Protein AF-M4BHA3-F1 (afdb_monomer)

Solvent-accessible surface area (backbone atoms only — not comparable to full-atom values): 20820 Å² total; per-residue (Å²): 130,83,88,73,62,71,66,58,58,51,55,54,35,42,75,73,70,46,84,84,75,56,71,66,59,51,63,61,49,51,62,54,55,52,50,53,54,50,52,44,52,53,44,14,50,50,46,22,58,75,68,72,47,94,64,89,51,70,69,28,44,53,52,26,42,68,74,50,74,67,78,88,67,92,68,88,72,78,72,88,70,76,89,74,58,69,69,56,66,73,67,50,79,82,77,88,78,79,79,81,92,77,91,84,88,79,75,70,57,58,98,88,41,66,54,99,44,95,90,46,85,61,86,78,69,51,78,82,56,93,66,98,74,88,77,93,81,76,84,88,69,88,69,84,63,67,94,58,72,82,80,69,48,72,67,57,49,53,49,52,51,52,40,55,50,29,65,71,43,92,48,65,68,51,29,52,51,42,54,53,46,69,74,68,53,84,80,49,70,86,47,45,70,56,54,54,50,51,54,61,65,66,75,67,81,66,96,82,59,82,57,66,64,53,36,54,50,51,22,50,51,53,31,51,49,38,63,75,40,32,87,86,35,73,60,53,51,61,51,52,51,51,52,27,50,53,44,57,69,42,85,84,53,55,67,70,55,29,51,32,28,52,52,24,50,52,51,40,44,72,71,63,73,59,65,76,59,54,60,60,51,52,52,56,45,53,62,68,47,49,68,61,44,66,78,77,44,70,65,65,58,52,49,52,54,52,56,51,61,71,71,55,75,58,79,80,70,58,74,76,52,57,76,54,55,63,56,55,69,74,74,113

InterPro domains:
  IPR004823 TATA box binding protein associated factor (TAF), histone-like fold domain [PF02969] (4-65)
  IPR004823 TATA box binding protein associated factor (TAF), histone-like fold domain [SM00803] (3-66)
  IPR009072 Histone-fold [G3DSA:1.10.20.10] (1-66)
  IPR009072 Histone-fold [SSF47113] (2-65)
  IPR011442 TAF6, C-terminal HEAT repeat domain [PF07571] (202-268)
  IPR011442 TAF6, C-terminal HEAT repeat domain [cd08050] (149-268)
  IPR016024 Armadillo-type fold [SSF48371] (165-275)
  IPR037796 Transcription initiation factor TFIID subunit 6 [PTHR10221] (6-206)
  IPR046344 TAF6, C-terminal HEAT repeat domain superfamily [G3DSA:1.25.40.770] (148-211)

Organism: Hyaloperonospora arabidopsidis (strain Emoy2) (NCBI:txid559515)

Structure (mmCIF, N/CA/C/O backbone):
data_AF-M4BHA3-F1
#
_entry.id   AF-M4BHA3-F1
#
loop_
_atom_site.group_PDB
_atom_site.id
_atom_site.type_symbol
_atom_site.label_atom_id
_atom_site.label_alt_id
_atom_site.label_comp_id
_atom_site.label_asym_id
_atom_site.label_entity_id
_atom_site.label_seq_id
_atom_site.pdbx_PDB_ins_code
_atom_site.Cartn_x
_atom_site.Cartn_y
_atom_site.Cartn_z
_atom_site.occupancy
_atom_site.B_iso_or_equiv
_atom_site.auth_seq_id
_atom_site.auth_comp_id
_atom_site.auth_asym_id
_atom_site.auth_atom_id
_atom_site.pdbx_PDB_model_num
ATOM 1 N N . MET A 1 1 ? -26.456 23.729 34.320 1.00 57.25 1 MET A N 1
ATOM 2 C CA . MET A 1 1 ? -27.782 23.256 34.762 1.00 57.25 1 MET A CA 1
ATOM 3 C C . MET A 1 1 ? -27.605 21.801 35.110 1.00 57.25 1 MET A C 1
ATOM 5 O O . MET A 1 1 ? -27.112 21.075 34.250 1.00 57.25 1 MET A O 1
ATOM 9 N N . SER A 1 2 ? -27.873 21.426 36.357 1.00 68.19 2 SER A N 1
ATOM 10 C CA . SER A 1 2 ? -27.782 20.031 36.761 1.00 68.19 2 SER A CA 1
ATOM 11 C C . SER A 1 2 ? -28.826 19.215 36.008 1.00 68.19 2 SER A C 1
ATOM 13 O O . SER A 1 2 ? -29.963 19.656 35.839 1.00 68.19 2 SER A O 1
ATOM 15 N N . LEU A 1 3 ? -28.421 18.066 35.473 1.00 75.94 3 LEU A N 1
ATOM 16 C CA . LEU A 1 3 ? -29.322 17.199 34.702 1.00 75.94 3 LEU A CA 1
ATOM 17 C C . LEU A 1 3 ? -30.125 16.256 35.608 1.00 75.94 3 LEU A C 1
ATOM 19 O O . LEU A 1 3 ? -31.175 15.755 35.207 1.00 75.94 3 LEU A O 1
ATOM 23 N N . LEU A 1 4 ? -29.635 16.013 36.824 1.00 81.69 4 LEU A N 1
ATOM 24 C CA . LEU A 1 4 ? -30.258 15.120 37.792 1.00 81.69 4 LEU A CA 1
ATOM 25 C C . LEU A 1 4 ? -31.305 15.882 38.621 1.00 81.69 4 LEU A C 1
ATOM 27 O O . LEU A 1 4 ? -31.024 16.947 39.172 1.00 81.69 4 LEU A O 1
ATOM 31 N N . ARG A 1 5 ? -32.517 15.322 38.721 1.00 85.25 5 ARG A N 1
ATOM 32 C CA . ARG A 1 5 ? -33.587 15.860 39.573 1.00 85.25 5 ARG A CA 1
ATOM 33 C C . ARG A 1 5 ? -33.287 15.585 41.054 1.00 85.25 5 ARG A C 1
ATOM 35 O O . ARG A 1 5 ? -32.967 14.441 41.377 1.00 85.25 5 ARG A O 1
ATOM 42 N N . PRO A 1 6 ? -33.442 16.572 41.957 1.00 81.81 6 PRO A N 1
ATOM 43 C CA . PRO A 1 6 ? -33.191 16.397 43.395 1.00 81.81 6 PRO A CA 1
ATOM 44 C C . PRO A 1 6 ? -34.108 15.344 44.039 1.00 81.81 6 PRO A C 1
ATOM 46 O O . PRO A 1 6 ? -33.715 14.674 44.988 1.00 81.81 6 PRO A O 1
ATOM 49 N N . GLU A 1 7 ? -35.295 15.137 43.463 1.00 83.62 7 GLU A N 1
ATOM 50 C CA . GLU A 1 7 ? -36.254 14.087 43.832 1.00 83.62 7 GLU A CA 1
ATOM 51 C C . GLU A 1 7 ? -35.631 12.681 43.797 1.00 83.62 7 GLU A C 1
ATOM 53 O O . GLU A 1 7 ? -35.979 11.833 44.610 1.00 83.62 7 GLU A O 1
ATOM 58 N N . MET A 1 8 ? -34.677 12.421 42.891 1.00 83.06 8 MET A N 1
ATOM 59 C CA . MET A 1 8 ? -34.055 11.095 42.776 1.00 83.06 8 MET A CA 1
ATOM 60 C C . MET A 1 8 ? -33.240 10.743 44.019 1.00 83.06 8 MET A C 1
ATOM 62 O O . MET A 1 8 ? -33.283 9.605 44.473 1.00 83.06 8 MET A O 1
ATOM 66 N N . LEU A 1 9 ? -32.540 11.722 44.599 1.00 84.88 9 LEU A N 1
ATOM 67 C CA . LEU A 1 9 ? -31.786 11.511 45.830 1.00 84.88 9 LEU A CA 1
ATOM 68 C C . LEU A 1 9 ? -32.722 11.286 47.024 1.00 84.88 9 LEU A C 1
ATOM 70 O O . LEU A 1 9 ? -32.427 10.447 47.867 1.00 84.88 9 LEU A O 1
ATOM 74 N N . GLN A 1 10 ? -33.864 11.980 47.069 1.00 84.00 10 GLN A N 1
ATOM 75 C CA . GLN A 1 10 ? -34.878 11.781 48.112 1.00 84.00 10 GLN A CA 1
ATOM 76 C C . GLN A 1 10 ? -35.491 10.376 48.052 1.00 84.00 10 GLN A C 1
ATOM 78 O O . GLN A 1 10 ? -35.633 9.732 49.085 1.00 84.00 10 GLN A O 1
ATOM 83 N N . VAL A 1 11 ? -35.785 9.864 46.852 1.00 84.19 11 VAL A N 1
ATOM 84 C CA . VAL A 1 11 ? -36.293 8.493 46.669 1.00 84.19 11 VAL A CA 1
ATOM 85 C C . VAL A 1 11 ? -35.256 7.453 47.103 1.00 84.19 11 VAL A C 1
ATOM 87 O O . VAL A 1 11 ? -35.598 6.491 47.791 1.00 84.19 11 VAL A O 1
ATOM 90 N N . VAL A 1 12 ? -33.979 7.651 46.755 1.00 84.50 12 VAL A N 1
ATOM 91 C CA . VAL A 1 12 ? -32.895 6.758 47.199 1.00 84.50 12 VAL A CA 1
ATOM 92 C C . VAL A 1 12 ? -32.725 6.821 48.721 1.00 84.50 12 VAL A C 1
ATOM 94 O O . VAL A 1 12 ? -32.599 5.786 49.366 1.00 84.50 12 VAL A O 1
ATOM 97 N N . ALA A 1 13 ? -32.793 8.005 49.322 1.00 86.19 13 ALA A N 1
ATOM 98 C CA . ALA A 1 13 ? -32.722 8.173 50.769 1.00 86.19 13 ALA A CA 1
ATOM 99 C C . ALA A 1 13 ? -33.865 7.472 51.518 1.00 86.19 13 ALA A C 1
ATOM 101 O O . ALA A 1 13 ? -33.613 6.736 52.471 1.00 86.19 13 ALA A O 1
ATOM 102 N N . GLN A 1 14 ? -35.101 7.623 51.039 1.00 85.81 14 GLN A N 1
ATOM 103 C CA . GLN A 1 14 ? -36.269 6.924 51.581 1.00 85.81 14 GLN A CA 1
ATOM 104 C C . GLN A 1 14 ? -36.124 5.402 51.462 1.00 85.81 14 GLN A C 1
ATOM 106 O O . GLN A 1 14 ? -36.480 4.677 52.387 1.00 85.81 14 GLN A O 1
ATOM 111 N N . SER A 1 15 ? -35.527 4.900 50.372 1.00 83.31 15 SER A N 1
ATOM 112 C CA . SER A 1 15 ? -35.246 3.462 50.219 1.00 83.31 15 SER A CA 1
ATOM 113 C C . SER A 1 15 ? -34.259 2.916 51.262 1.00 83.31 15 SER A C 1
ATOM 115 O O . SER A 1 15 ? -34.310 1.736 51.599 1.00 83.31 15 SER A O 1
ATOM 117 N N . LEU A 1 16 ? -33.407 3.783 51.821 1.00 84.62 16 LEU A N 1
ATOM 118 C CA . LEU A 1 16 ? -32.474 3.468 52.906 1.00 84.62 16 LEU A CA 1
ATOM 119 C C . LEU A 1 16 ? -33.078 3.709 54.305 1.00 84.62 16 LEU A C 1
ATOM 121 O O . LEU A 1 16 ? -32.390 3.508 55.304 1.00 84.62 16 LEU A O 1
ATOM 125 N N . GLY A 1 17 ? -34.344 4.137 54.391 1.00 86.19 17 GLY A N 1
ATOM 126 C CA . GLY A 1 17 ? -35.033 4.460 55.646 1.00 86.19 17 GLY A CA 1
ATOM 127 C C . GLY A 1 17 ? -34.725 5.854 56.204 1.00 86.19 17 GLY A C 1
ATOM 128 O O . GLY A 1 17 ? -34.909 6.089 57.398 1.00 86.19 17 GLY A O 1
ATOM 129 N N . LEU A 1 18 ? -34.220 6.774 55.373 1.00 86.00 18 LEU A N 1
ATOM 130 C CA . LEU A 1 18 ? -33.995 8.176 55.732 1.00 86.00 18 LEU A CA 1
ATOM 131 C C . LEU A 1 18 ? -35.165 9.030 55.226 1.00 86.00 18 LEU A C 1
ATOM 133 O O . LEU A 1 18 ? -35.143 9.518 54.095 1.00 86.00 18 LEU A O 1
ATOM 137 N N . ASP A 1 19 ? -36.182 9.202 56.070 1.00 80.69 19 ASP A N 1
ATOM 138 C CA . ASP A 1 19 ? -37.441 9.851 55.678 1.00 80.69 19 ASP A CA 1
ATOM 139 C C . ASP A 1 19 ? -37.340 11.388 55.572 1.00 80.69 19 ASP A C 1
ATOM 141 O O . ASP A 1 19 ? -37.981 11.979 54.704 1.00 80.69 19 ASP A O 1
ATOM 145 N N . ASP A 1 20 ? -36.479 12.029 56.378 1.00 80.69 20 ASP A N 1
ATOM 146 C CA . ASP A 1 20 ? -36.346 13.494 56.466 1.00 80.69 20 ASP A CA 1
ATOM 147 C C . ASP A 1 20 ? -34.910 13.980 56.164 1.00 80.69 20 ASP A C 1
ATOM 149 O O . ASP A 1 20 ? -34.141 14.330 57.064 1.00 80.69 20 ASP A O 1
ATOM 153 N N . ILE A 1 21 ? -34.529 14.038 54.880 1.00 84.56 21 ILE A N 1
ATOM 154 C CA . ILE A 1 21 ? -33.297 14.728 54.448 1.00 84.56 21 ILE A CA 1
ATOM 155 C C . ILE A 1 21 ? -33.576 16.220 54.223 1.00 84.56 21 ILE A C 1
ATOM 157 O O . ILE A 1 21 ? -34.514 16.594 53.519 1.00 84.56 21 ILE A O 1
ATOM 161 N N . SER A 1 22 ? -32.719 17.087 54.774 1.00 87.81 22 SER A N 1
ATOM 162 C CA . SER A 1 22 ? -32.810 18.534 54.562 1.00 87.81 22 SER A CA 1
ATOM 163 C C . SER A 1 22 ? -32.587 18.910 53.089 1.00 87.81 22 SER A C 1
ATOM 165 O O . SER A 1 22 ? -31.733 18.354 52.392 1.00 87.81 22 SER A O 1
ATOM 167 N N . SER A 1 23 ? -33.333 19.906 52.603 1.00 83.75 23 SER A N 1
ATOM 168 C CA . SER A 1 23 ? -33.192 20.417 51.231 1.00 83.75 23 SER A CA 1
ATOM 169 C C . SER A 1 23 ? -31.787 20.941 50.930 1.00 83.75 23 SER A C 1
ATOM 171 O O . SER A 1 23 ? -31.335 20.865 49.789 1.00 83.75 23 SER A O 1
ATOM 173 N N . ASP A 1 24 ? -31.092 21.434 51.953 1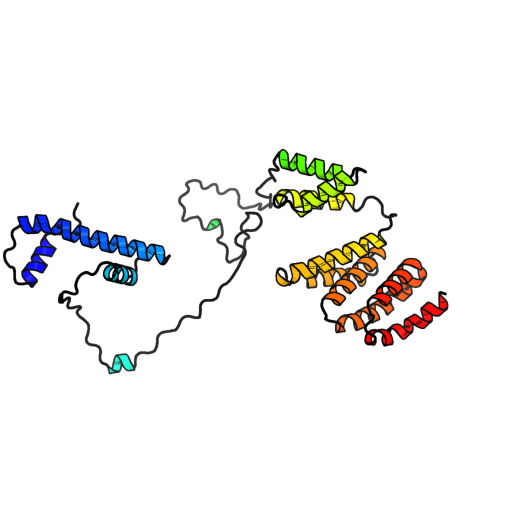.00 85.62 24 ASP A N 1
ATOM 174 C CA . ASP A 1 24 ? -29.752 22.002 51.832 1.00 85.62 24 ASP A CA 1
ATOM 175 C C . ASP A 1 24 ? -28.710 20.899 51.589 1.00 85.62 24 ASP A C 1
ATOM 177 O O . ASP A 1 24 ? -27.878 21.032 50.693 1.00 85.62 24 ASP A O 1
ATOM 181 N N . CYS A 1 25 ? -28.825 19.753 52.274 1.00 84.56 25 CYS A N 1
ATOM 182 C CA . CYS A 1 25 ? -27.968 18.590 52.020 1.00 84.56 25 CYS A CA 1
ATOM 183 C C . CYS A 1 25 ? -28.179 18.015 50.611 1.00 84.56 25 CYS A C 1
ATOM 185 O O . CYS A 1 25 ? -27.215 17.631 49.949 1.00 84.56 25 CYS A O 1
ATOM 187 N N . VAL A 1 26 ? -29.423 17.992 50.117 1.00 85.88 26 VAL A N 1
ATOM 188 C CA . VAL A 1 26 ? -29.713 17.609 48.722 1.00 85.88 26 VAL A CA 1
ATOM 189 C C . VAL A 1 26 ? -29.074 18.602 47.748 1.00 85.88 26 VAL A C 1
ATOM 191 O O . VAL A 1 26 ? -28.501 18.192 46.740 1.00 85.88 26 VAL A O 1
ATOM 194 N N . GLY A 1 27 ? -29.131 19.900 48.055 1.00 84.81 27 GLY A N 1
ATOM 195 C CA . GLY A 1 27 ? -28.510 20.952 47.252 1.00 84.81 27 GLY A CA 1
ATOM 196 C C . GLY A 1 27 ? -26.990 20.815 47.127 1.00 84.81 27 GLY A C 1
ATOM 197 O O . GLY A 1 27 ? -26.453 21.061 46.046 1.00 84.81 27 GLY A O 1
ATOM 198 N N . GLU A 1 28 ? -26.308 20.384 48.189 1.00 86.69 28 GLU A N 1
ATOM 199 C CA . GLU A 1 28 ? -24.851 20.190 48.197 1.00 86.69 28 GLU A CA 1
ATOM 200 C C . GLU A 1 28 ? -24.409 18.861 47.568 1.00 86.69 28 GLU A C 1
ATOM 202 O O . GLU A 1 28 ? -23.425 18.833 46.828 1.00 86.69 28 GLU A O 1
ATOM 207 N N . LEU A 1 29 ? -25.143 17.767 47.801 1.00 86.81 29 LEU A N 1
ATOM 208 C CA . LEU A 1 29 ? -24.744 16.433 47.337 1.00 86.81 29 LEU A CA 1
ATOM 209 C C . LEU A 1 29 ? -25.020 16.207 45.840 1.00 86.81 29 LEU A C 1
ATOM 211 O O . LEU A 1 29 ? -24.279 15.501 45.154 1.00 86.81 29 LEU A O 1
ATOM 215 N N . MET A 1 30 ? -26.077 16.819 45.302 1.00 88.12 30 MET A N 1
ATOM 216 C CA . MET A 1 30 ? -26.485 16.627 43.905 1.00 88.12 30 MET A CA 1
ATOM 217 C C . MET A 1 30 ? -25.404 17.021 42.875 1.00 88.12 30 MET A C 1
ATOM 219 O O . MET A 1 30 ? -25.142 16.225 41.966 1.00 88.12 30 MET A O 1
ATOM 223 N N . PRO A 1 31 ? -24.737 18.190 42.986 1.00 88.69 31 PRO A N 1
ATOM 224 C CA . PRO A 1 31 ? -23.615 18.544 42.116 1.00 88.69 31 PRO A CA 1
ATOM 225 C C . PRO A 1 31 ? -22.447 17.553 42.179 1.00 88.69 31 PRO A C 1
ATOM 227 O O . PRO A 1 31 ? -21.806 17.307 41.155 1.00 88.69 31 PRO A O 1
ATOM 230 N N . GLU A 1 32 ? -22.169 16.972 43.350 1.00 87.88 32 GLU A N 1
ATOM 231 C CA . GLU A 1 32 ? -21.080 16.007 43.522 1.00 87.88 32 GLU A CA 1
ATOM 232 C C . GLU A 1 32 ? -21.387 14.673 42.828 1.00 87.88 32 GLU A C 1
ATOM 234 O O . GLU A 1 32 ? -20.547 14.156 42.087 1.00 87.88 32 GLU A O 1
ATOM 239 N N . ILE A 1 33 ? -22.614 14.158 42.970 1.00 87.06 33 ILE A N 1
ATOM 240 C CA . ILE A 1 33 ? -23.070 12.950 42.260 1.00 87.06 33 ILE A CA 1
ATOM 241 C C . ILE A 1 33 ? -22.985 13.160 40.745 1.00 87.06 33 ILE A C 1
ATOM 243 O O . ILE A 1 33 ? -22.459 12.315 40.017 1.00 87.06 33 ILE A O 1
ATOM 247 N N . GLU A 1 34 ? -23.460 14.306 40.252 1.00 89.06 34 GLU A N 1
ATOM 248 C CA . GLU A 1 34 ? -23.403 14.616 38.826 1.00 89.06 34 GLU A CA 1
ATOM 249 C C . GLU A 1 34 ? -21.960 14.706 38.313 1.00 89.06 34 GLU A C 1
ATOM 251 O O . GLU A 1 34 ? -21.663 14.216 37.219 1.00 89.06 34 GLU A O 1
ATOM 256 N N . LEU A 1 35 ? -21.052 15.295 39.098 1.00 89.19 35 LEU A N 1
ATOM 257 C CA . LEU A 1 35 ? -19.630 15.329 38.771 1.00 89.19 35 LEU A CA 1
ATOM 258 C C . LEU A 1 35 ? -19.069 13.908 38.644 1.00 89.19 35 LEU A C 1
ATOM 260 O O . LEU A 1 35 ? -18.407 13.615 37.647 1.00 89.19 35 LEU A O 1
ATOM 264 N N . ARG A 1 36 ? -19.380 13.006 39.586 1.00 87.19 36 ARG A N 1
ATOM 265 C CA . ARG A 1 36 ? -18.886 11.620 39.541 1.00 87.19 36 ARG A CA 1
ATOM 266 C C . ARG A 1 36 ? -19.405 10.845 38.340 1.00 87.19 36 ARG A C 1
ATOM 268 O O . ARG A 1 36 ? -18.610 10.190 37.667 1.00 87.19 36 ARG A O 1
ATOM 275 N N . VAL A 1 37 ? -20.687 10.983 38.003 1.00 88.06 37 VAL A N 1
ATOM 276 C CA . VAL A 1 37 ? -21.257 10.375 36.788 1.00 88.06 37 VAL A CA 1
ATOM 277 C C . VAL A 1 37 ? -20.563 10.914 35.535 1.00 88.06 37 VAL A C 1
ATOM 279 O O . VAL A 1 37 ? -20.170 10.142 34.660 1.00 88.06 37 VAL A O 1
ATOM 282 N N . ARG A 1 38 ? -20.357 12.235 35.444 1.00 90.75 38 ARG A N 1
ATOM 283 C CA . ARG A 1 38 ? -19.678 12.854 34.295 1.00 90.75 38 ARG A CA 1
ATOM 284 C C . ARG A 1 38 ? -18.245 12.361 34.141 1.00 90.75 38 ARG A C 1
ATOM 286 O O . ARG A 1 38 ? -17.829 12.109 33.015 1.00 90.75 38 ARG A O 1
ATOM 293 N N . GLU A 1 39 ? -17.502 12.211 35.230 1.00 91.19 39 GLU A N 1
ATOM 294 C CA . GLU A 1 39 ? -16.132 11.699 35.182 1.00 91.19 39 GLU A CA 1
ATOM 295 C C . GLU A 1 39 ? -16.079 10.238 34.704 1.00 91.19 39 GLU A C 1
ATOM 297 O O . GLU A 1 39 ? -15.286 9.927 33.818 1.00 91.19 39 GLU A O 1
ATOM 302 N N . VAL A 1 40 ? -16.972 9.363 35.193 1.00 90.44 40 VAL A N 1
ATOM 303 C CA . VAL A 1 40 ? -17.059 7.964 34.722 1.00 90.44 40 VAL A CA 1
ATOM 304 C C . VAL A 1 40 ? -17.400 7.906 33.233 1.00 90.44 40 VAL A C 1
ATOM 306 O O . VAL A 1 40 ? -16.765 7.172 32.478 1.00 90.44 40 VAL A O 1
ATOM 309 N N . VAL A 1 41 ? -18.358 8.717 32.776 1.00 92.00 41 VAL A N 1
ATOM 310 C CA . VAL A 1 41 ? -18.724 8.787 31.353 1.00 92.00 41 VAL A CA 1
ATOM 311 C C . VAL A 1 41 ? -17.566 9.327 30.511 1.00 92.00 41 VAL A C 1
ATOM 313 O O . VAL A 1 41 ? -17.306 8.812 29.425 1.00 92.00 41 VAL A O 1
ATOM 316 N N . GLN A 1 42 ? -16.834 10.333 30.993 1.00 93.62 42 GLN A N 1
ATOM 317 C CA . GLN A 1 42 ? -15.652 10.854 30.301 1.00 93.62 42 GLN A CA 1
ATOM 318 C C . GLN A 1 42 ? -14.559 9.794 30.162 1.00 93.62 42 GLN A C 1
ATOM 320 O O . GLN A 1 42 ? -13.947 9.696 29.097 1.00 93.62 42 GLN A O 1
ATOM 325 N N . ASP A 1 43 ? -14.326 8.990 31.196 1.00 92.69 43 ASP A N 1
ATOM 326 C CA . ASP A 1 43 ? -13.364 7.892 31.143 1.00 92.69 43 ASP A CA 1
ATOM 327 C C . ASP A 1 43 ? -13.842 6.769 30.213 1.00 92.69 43 ASP A C 1
ATOM 329 O O . ASP A 1 43 ? -13.079 6.311 29.360 1.00 92.69 43 ASP A O 1
ATOM 333 N N . ALA A 1 44 ? -15.126 6.409 30.254 1.00 93.94 44 ALA A N 1
ATOM 334 C CA . ALA A 1 44 ? -15.720 5.444 29.329 1.00 93.94 44 ALA A CA 1
ATOM 335 C C . ALA A 1 44 ? -15.612 5.904 27.860 1.00 93.94 44 ALA A C 1
ATOM 337 O O . ALA A 1 44 ? -15.295 5.106 26.976 1.00 93.94 44 ALA A O 1
ATOM 338 N N . LEU A 1 45 ? -15.774 7.204 27.586 1.00 95.38 45 LEU A N 1
ATOM 339 C CA . LEU A 1 45 ? -15.554 7.779 26.253 1.00 95.38 45 LEU A CA 1
ATOM 340 C C . LEU A 1 45 ? -14.086 7.694 25.808 1.00 95.38 45 LEU A C 1
ATOM 342 O O . LEU A 1 45 ? -13.816 7.543 24.614 1.00 95.38 45 LEU A O 1
ATOM 346 N N . LYS A 1 46 ? -13.116 7.754 26.732 1.00 94.56 46 LYS A N 1
ATOM 347 C CA . LYS A 1 46 ? -11.705 7.493 26.395 1.00 94.56 46 LYS A CA 1
ATOM 348 C C . LYS A 1 46 ? -11.534 6.039 25.958 1.00 94.56 46 LYS A C 1
ATOM 350 O O . LYS A 1 46 ? -10.957 5.805 24.897 1.00 94.56 46 LYS A O 1
ATOM 355 N N . PHE A 1 47 ? -12.091 5.078 26.699 1.00 94.00 47 PHE A N 1
ATOM 356 C CA . PHE A 1 47 ? -12.057 3.659 26.317 1.00 94.00 47 PHE A CA 1
ATOM 357 C C . PHE A 1 47 ? -12.737 3.399 24.965 1.00 94.00 47 PHE A C 1
ATOM 359 O O . PHE A 1 47 ? -12.176 2.690 24.133 1.00 94.00 47 PHE A O 1
ATOM 366 N N . GLN A 1 48 ? -13.876 4.041 24.693 1.00 95.75 48 GLN A N 1
ATOM 367 C CA . GLN A 1 48 ? -14.578 3.965 23.407 1.00 95.75 48 GLN A CA 1
ATOM 368 C C . GLN A 1 48 ? -13.740 4.512 22.237 1.00 95.75 48 GLN A C 1
ATOM 370 O O . GLN A 1 48 ? -13.660 3.898 21.172 1.00 95.75 48 GLN A O 1
ATOM 375 N N . ARG A 1 49 ? -13.043 5.637 22.427 1.00 94.88 49 ARG A N 1
ATOM 376 C CA . ARG A 1 49 ? -12.118 6.163 21.408 1.00 94.88 49 ARG A CA 1
ATOM 377 C C . ARG A 1 49 ? -10.936 5.226 21.176 1.00 94.88 49 ARG A C 1
ATOM 379 O O . ARG A 1 49 ? -10.545 5.008 20.030 1.00 94.88 49 ARG A O 1
ATOM 386 N N . HIS A 1 50 ? -10.385 4.647 22.242 1.00 94.50 50 HIS A N 1
ATOM 387 C CA . HIS A 1 50 ? -9.286 3.687 22.143 1.00 94.50 50 HIS A CA 1
ATOM 388 C C . HIS A 1 50 ? -9.710 2.358 21.503 1.00 94.50 50 HIS A C 1
ATOM 390 O O . HIS A 1 50 ? -8.897 1.743 20.812 1.00 94.50 50 HIS A O 1
ATOM 396 N N . SER A 1 51 ? -10.975 1.951 21.642 1.00 93.38 51 SER A N 1
ATOM 397 C CA . SER A 1 51 ? -11.530 0.762 20.982 1.00 93.38 51 SER A CA 1
ATOM 398 C C . SER A 1 51 ? -11.882 0.984 19.504 1.00 93.38 51 SER A C 1
ATOM 400 O O . SER A 1 51 ? -12.197 0.020 18.805 1.00 93.38 51 SER A O 1
ATOM 402 N N . ARG A 1 52 ? -11.787 2.230 19.004 1.00 92.38 52 ARG A N 1
ATOM 403 C CA . ARG A 1 52 ? -12.140 2.648 17.630 1.00 92.38 52 ARG A CA 1
ATOM 404 C C . ARG A 1 52 ? -13.593 2.344 17.244 1.00 92.38 52 ARG A C 1
ATOM 406 O O . ARG A 1 52 ? -13.904 2.229 16.060 1.00 92.38 52 ARG A O 1
ATOM 413 N N . ARG A 1 53 ? -14.487 2.220 18.225 1.00 91.50 53 ARG A N 1
ATOM 414 C CA . ARG A 1 53 ? -15.934 2.105 18.001 1.00 91.50 53 ARG A CA 1
ATOM 415 C C . ARG A 1 53 ? -16.557 3.491 18.032 1.00 91.50 53 ARG A C 1
ATOM 417 O O . ARG A 1 53 ? -16.054 4.366 18.724 1.00 91.50 53 ARG A O 1
ATOM 424 N N . SER A 1 54 ? -17.648 3.715 17.306 1.00 90.50 54 SER A N 1
ATOM 425 C CA . SER A 1 54 ? -18.379 4.992 17.334 1.00 90.50 54 SER A CA 1
ATOM 426 C C . SER A 1 54 ? -19.425 5.063 18.452 1.00 90.50 54 SER A C 1
ATOM 428 O O . SER A 1 54 ? -19.764 6.158 18.892 1.00 90.50 54 SER A O 1
ATOM 430 N N . GLN A 1 55 ? -19.911 3.911 18.924 1.00 93.31 55 GLN A N 1
ATOM 431 C CA . GLN A 1 55 ? -20.950 3.796 19.948 1.00 93.31 55 GLN A CA 1
ATOM 432 C C . GLN A 1 55 ? -20.368 3.421 21.318 1.00 93.31 55 GLN A C 1
ATOM 434 O O . GLN A 1 55 ? -19.357 2.720 21.417 1.00 93.31 55 GLN A O 1
ATOM 439 N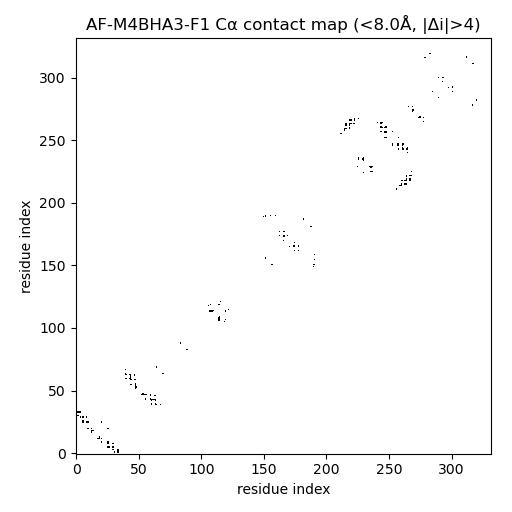 N . LEU A 1 56 ? -21.009 3.916 22.381 1.00 91.75 56 LEU A N 1
ATOM 440 C CA . LEU A 1 56 ? -20.624 3.651 23.765 1.00 91.75 56 LEU A CA 1
ATOM 441 C C . LEU A 1 56 ? -21.294 2.366 24.273 1.00 91.75 56 LEU A C 1
ATOM 443 O O . LEU A 1 56 ? -22.445 2.386 24.693 1.00 91.75 56 LEU A O 1
ATOM 447 N N . ASP A 1 57 ? -20.543 1.268 24.264 1.00 90.00 57 ASP A N 1
ATOM 448 C CA . ASP A 1 57 ? -20.976 -0.011 24.844 1.00 90.00 57 ASP A CA 1
ATOM 449 C C . ASP A 1 57 ? -20.822 -0.074 26.382 1.00 90.00 57 ASP A C 1
ATOM 451 O O . ASP A 1 57 ? -19.893 0.540 26.926 1.00 90.00 57 ASP A O 1
ATOM 455 N N . PRO A 1 58 ? -21.625 -0.905 27.086 1.00 89.44 58 PRO A N 1
ATOM 456 C CA . PRO A 1 58 ? -21.488 -1.151 28.529 1.00 89.44 58 PRO A CA 1
ATOM 457 C C . PRO A 1 58 ? -20.096 -1.642 28.945 1.00 89.44 58 PRO A C 1
ATOM 459 O O . PRO A 1 58 ? -19.625 -1.340 30.038 1.00 89.44 58 PRO A O 1
ATOM 462 N N . THR A 1 59 ? -19.380 -2.335 28.054 1.00 89.56 59 THR A N 1
ATOM 463 C CA . THR A 1 59 ? -18.002 -2.782 28.305 1.00 89.56 59 THR A CA 1
ATOM 464 C C . THR A 1 59 ? -17.047 -1.617 28.558 1.00 89.56 59 THR A C 1
ATOM 466 O O . THR A 1 59 ? -16.131 -1.752 29.364 1.00 89.56 59 THR A O 1
ATOM 469 N N . HIS A 1 60 ? -17.257 -0.467 27.906 1.00 91.31 60 HIS A N 1
ATOM 470 C CA . HIS A 1 60 ? -16.432 0.724 28.119 1.00 91.31 60 HIS A CA 1
ATOM 471 C C . HIS A 1 60 ? -16.699 1.359 29.491 1.00 91.31 60 HIS A C 1
ATOM 473 O O . HIS A 1 60 ? -15.775 1.868 30.120 1.00 91.31 60 HIS A O 1
ATOM 479 N N . ILE A 1 61 ? -17.949 1.306 29.965 1.00 89.56 61 ILE A N 1
ATOM 480 C CA . ILE A 1 61 ? -18.338 1.795 31.295 1.00 89.56 61 ILE A CA 1
ATOM 481 C C . ILE A 1 61 ? -17.758 0.877 32.374 1.00 89.56 61 ILE A C 1
ATOM 483 O O . ILE A 1 61 ? -17.129 1.367 33.306 1.00 89.56 61 ILE A O 1
ATOM 487 N N . ASN A 1 62 ? -17.860 -0.443 32.202 1.00 87.88 62 ASN A N 1
ATOM 488 C CA . ASN A 1 62 ? -17.272 -1.406 33.137 1.00 87.88 62 ASN A CA 1
ATOM 489 C C . ASN A 1 62 ? -15.747 -1.241 33.237 1.00 87.88 62 ASN A C 1
ATOM 491 O O . ASN A 1 62 ? -15.189 -1.270 34.328 1.00 87.88 62 ASN A O 1
ATOM 495 N N . GLN A 1 63 ? -15.060 -0.986 32.118 1.00 87.88 63 GLN A N 1
ATOM 496 C CA . GLN A 1 63 ? -13.625 -0.669 32.122 1.00 87.88 63 GLN A CA 1
ATOM 497 C C . GLN A 1 63 ? -13.309 0.639 32.864 1.00 87.88 63 GLN A C 1
ATOM 499 O O . GLN A 1 63 ? -12.319 0.702 33.592 1.00 87.88 63 GLN A O 1
ATOM 504 N N . ALA A 1 64 ? -14.153 1.666 32.721 1.00 88.81 64 ALA A N 1
ATOM 505 C CA . ALA A 1 64 ? -14.011 2.920 33.459 1.00 88.81 64 ALA A CA 1
ATOM 506 C C . ALA A 1 64 ? -14.216 2.738 34.970 1.00 88.81 64 ALA A C 1
ATOM 508 O O . ALA A 1 64 ? -13.449 3.289 35.758 1.00 88.81 64 ALA A O 1
ATOM 509 N N . LEU A 1 65 ? -15.185 1.915 35.372 1.00 83.62 65 LEU A N 1
ATOM 510 C CA . LEU A 1 65 ? -15.436 1.573 36.774 1.00 83.62 65 LEU A CA 1
ATOM 511 C C . LEU A 1 65 ? -14.315 0.713 37.378 1.00 83.62 65 LEU A C 1
ATOM 513 O O . LEU A 1 65 ? -13.938 0.918 38.524 1.00 83.62 65 LEU A O 1
ATOM 517 N N . HIS A 1 66 ? -13.700 -0.189 36.607 1.00 82.00 66 HIS A N 1
ATOM 518 C CA . HIS A 1 66 ? -12.501 -0.901 37.068 1.00 82.00 66 HIS A CA 1
ATOM 519 C C . HIS A 1 66 ? -11.299 0.031 37.273 1.00 82.00 66 HIS A C 1
ATOM 521 O O . HIS A 1 66 ? -10.468 -0.215 38.144 1.00 82.00 66 HIS A O 1
ATOM 527 N N . TYR A 1 67 ? -11.180 1.087 36.463 1.00 79.81 67 TYR A N 1
ATOM 528 C CA . TYR A 1 67 ? -10.092 2.060 36.574 1.00 79.81 67 TYR A CA 1
ATOM 529 C C . TYR A 1 67 ? -10.286 3.033 37.744 1.00 79.81 67 TYR A C 1
ATOM 531 O O . TYR A 1 67 ? -9.317 3.431 38.391 1.00 79.81 67 TYR A O 1
ATOM 539 N N . ARG A 1 68 ? -11.537 3.399 38.034 1.00 74.44 68 ARG A N 1
ATOM 540 C CA . ARG A 1 68 ? -11.914 4.200 39.194 1.00 74.44 68 ARG A CA 1
ATOM 541 C C . ARG A 1 68 ? -12.799 3.345 40.103 1.00 74.44 68 ARG A C 1
ATOM 543 O O . ARG A 1 68 ? -14.013 3.377 39.906 1.00 74.44 68 ARG A O 1
ATOM 550 N N . PRO A 1 69 ? -12.221 2.614 41.074 1.00 63.44 69 PRO A N 1
ATOM 551 C CA . PRO A 1 69 ? -12.999 1.743 41.940 1.00 63.44 69 PRO A CA 1
ATOM 552 C C . PRO A 1 69 ? -14.035 2.585 42.685 1.00 63.44 69 PRO A C 1
ATOM 554 O O . PRO A 1 69 ? -13.707 3.381 43.563 1.00 63.44 69 PRO A O 1
ATOM 557 N N . CYS A 1 70 ? -15.290 2.448 42.276 1.00 60.38 70 CYS A N 1
ATOM 558 C CA . CYS A 1 70 ? -16.415 2.677 43.158 1.00 60.38 70 CYS A CA 1
ATOM 559 C C . CYS A 1 70 ? -16.439 1.431 44.039 1.00 60.38 70 CYS A C 1
ATOM 561 O O . CYS A 1 70 ? -16.441 0.327 43.497 1.00 60.38 70 CYS A O 1
ATOM 563 N N . GLU A 1 71 ? -16.310 1.580 45.358 1.00 55.62 71 GLU A N 1
ATOM 564 C CA . GLU A 1 71 ? -16.411 0.414 46.233 1.00 55.62 71 GLU A CA 1
ATOM 565 C C . GLU A 1 71 ? -17.759 -0.261 45.982 1.00 55.62 71 GLU A C 1
ATOM 567 O O . GLU A 1 71 ? -18.786 0.418 45.899 1.00 55.62 71 GLU A O 1
ATOM 572 N N . ASP A 1 72 ? -17.727 -1.584 45.811 1.00 48.12 72 ASP A N 1
ATOM 573 C CA . ASP A 1 72 ? -18.910 -2.426 45.683 1.00 48.12 72 ASP A CA 1
ATOM 574 C C . ASP A 1 72 ? -19.690 -2.355 47.000 1.00 48.12 72 ASP A C 1
ATOM 576 O O . ASP A 1 72 ? -19.577 -3.204 47.884 1.00 48.12 72 ASP A O 1
ATOM 580 N N . HIS A 1 73 ? -20.469 -1.296 47.173 1.00 44.59 73 HIS A N 1
ATOM 581 C CA . HIS A 1 73 ? -21.546 -1.303 48.136 1.00 44.59 73 HIS A CA 1
ATOM 582 C C . HIS A 1 73 ? -22.711 -2.002 47.457 1.00 44.59 73 HIS A C 1
ATOM 584 O O . HIS A 1 73 ? -23.236 -1.507 46.456 1.00 44.59 73 HIS A O 1
ATOM 590 N N . GLU A 1 74 ? -23.050 -3.170 48.010 1.00 45.69 74 GLU A N 1
ATOM 591 C CA . GLU A 1 74 ? -24.250 -3.975 47.779 1.00 45.69 74 GLU A CA 1
ATOM 592 C C . GLU A 1 74 ? -25.499 -3.077 47.745 1.00 45.69 74 GLU A C 1
ATOM 594 O O . GLU A 1 74 ? -26.240 -2.935 48.714 1.00 45.69 74 GLU A O 1
ATOM 599 N N . SER A 1 75 ? -25.720 -2.403 46.623 1.00 37.84 75 SER A N 1
ATOM 600 C CA . SER A 1 75 ? -26.890 -1.583 46.374 1.00 37.84 75 SER A CA 1
ATOM 601 C C . SER A 1 75 ? -27.832 -2.446 45.556 1.00 37.84 75 SER A C 1
ATOM 603 O O . SER A 1 75 ? -27.594 -2.746 44.388 1.00 37.84 75 SER A O 1
ATOM 605 N N . LEU A 1 76 ? -28.868 -2.914 46.254 1.00 43.31 76 LEU A N 1
ATOM 606 C CA . LEU A 1 76 ? -29.991 -3.709 45.773 1.00 43.31 76 LEU A CA 1
ATOM 607 C C . LEU A 1 76 ? -30.705 -3.015 44.600 1.00 43.31 76 LEU A C 1
ATOM 609 O O . LEU A 1 76 ? -31.772 -2.426 44.758 1.00 43.31 76 LEU A O 1
ATOM 613 N N . PHE A 1 77 ? -30.145 -3.112 43.399 1.00 40.31 77 PHE A N 1
ATOM 614 C CA . PHE A 1 77 ? -30.937 -3.031 42.182 1.00 40.31 77 PHE A CA 1
ATOM 615 C C . PHE A 1 77 ? -31.588 -4.396 41.991 1.00 40.31 77 PHE A C 1
ATOM 617 O O . PHE A 1 77 ? -30.949 -5.340 41.535 1.00 40.31 77 PHE A O 1
ATOM 624 N N . PHE A 1 78 ? -32.866 -4.517 42.346 1.00 45.47 78 PHE A N 1
ATOM 625 C CA . PHE A 1 78 ? -33.672 -5.608 41.819 1.00 45.47 78 PHE A CA 1
ATOM 626 C C . PHE A 1 78 ? -33.943 -5.280 40.346 1.00 45.47 78 PHE A C 1
ATOM 628 O O . PHE A 1 78 ? -34.875 -4.555 40.000 1.00 45.47 78 PHE A O 1
ATOM 635 N N . ALA A 1 79 ? -33.093 -5.772 39.445 1.00 56.31 79 ALA A N 1
ATOM 636 C CA . ALA A 1 79 ? -33.600 -6.049 38.114 1.00 56.31 79 ALA A CA 1
ATOM 637 C C . ALA A 1 79 ? -34.716 -7.076 38.324 1.00 56.31 79 ALA A C 1
ATOM 639 O O . ALA A 1 79 ? -34.498 -8.099 38.971 1.00 56.31 79 ALA A O 1
ATOM 640 N N . VAL A 1 80 ? -35.933 -6.769 37.876 1.00 59.91 80 VAL A N 1
ATOM 641 C CA . VAL A 1 80 ? -36.974 -7.793 37.795 1.00 59.91 80 VAL A CA 1
ATOM 642 C C . VAL A 1 80 ? -36.506 -8.753 36.709 1.00 59.91 80 VAL A C 1
ATOM 644 O O . VAL A 1 80 ? -36.734 -8.525 35.524 1.00 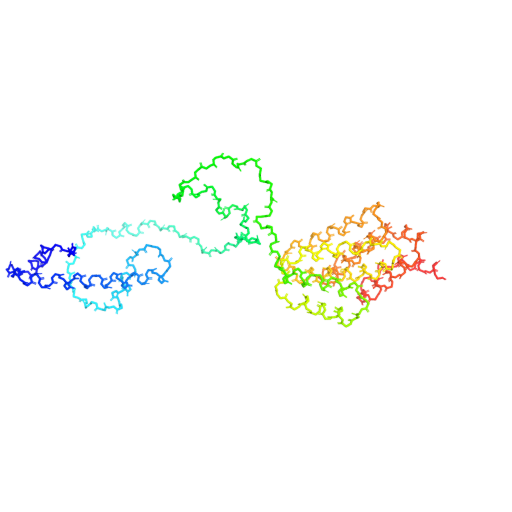59.91 80 VAL A O 1
ATOM 647 N N . GLU A 1 81 ? -35.736 -9.752 37.118 1.00 73.12 81 GLU A N 1
ATOM 648 C CA . GLU A 1 81 ? -35.336 -10.862 36.276 1.00 73.12 81 GLU A CA 1
ATOM 649 C C . GLU A 1 81 ? -36.506 -11.840 36.247 1.00 73.12 81 GLU A C 1
ATOM 651 O O . GLU A 1 81 ? -37.033 -12.240 37.285 1.00 73.12 81 GLU A O 1
ATOM 656 N N . GLU A 1 82 ? -36.967 -12.168 35.046 1.00 82.19 82 GLU A N 1
ATOM 657 C CA . GLU A 1 82 ? -37.979 -13.198 34.864 1.00 82.19 82 GLU A CA 1
ATOM 658 C C . GLU A 1 82 ? -37.346 -14.558 35.192 1.00 82.19 82 GLU A C 1
ATOM 660 O O . GLU A 1 82 ? -36.257 -14.876 34.704 1.00 82.19 82 GLU A O 1
ATOM 665 N N . GLU A 1 83 ? -37.994 -15.346 36.053 1.00 82.00 83 GLU A N 1
ATOM 666 C CA . GLU A 1 83 ? -37.518 -16.688 36.383 1.00 82.00 83 GLU A CA 1
ATOM 667 C C . GLU A 1 83 ? -37.611 -17.574 35.132 1.00 82.00 83 GLU A C 1
ATOM 669 O O . GLU A 1 83 ? -38.700 -17.893 34.660 1.00 82.00 83 GLU A O 1
ATOM 674 N N . LEU A 1 84 ? -36.457 -17.963 34.587 1.00 82.12 84 LEU A N 1
ATOM 675 C CA . LEU A 1 84 ? -36.358 -18.876 33.448 1.00 82.12 84 LEU A CA 1
ATOM 676 C C . LEU A 1 84 ? -36.248 -20.319 33.944 1.00 82.12 84 LEU A C 1
ATOM 678 O O . LEU A 1 84 ? -35.403 -20.636 34.789 1.00 82.12 84 LEU A O 1
ATOM 682 N N . GLU A 1 85 ? -37.050 -21.225 33.385 1.00 90.94 85 GLU A N 1
ATOM 683 C CA . GLU A 1 85 ? -36.899 -22.646 33.685 1.00 90.94 85 GLU A CA 1
ATOM 684 C C . GLU A 1 85 ? -35.584 -23.187 33.095 1.00 90.94 85 GLU A C 1
ATOM 686 O O . GLU A 1 85 ? -35.240 -22.966 31.932 1.00 90.94 85 GLU A O 1
ATOM 691 N N . LEU A 1 86 ? -34.842 -23.973 33.883 1.00 90.25 86 LEU A N 1
ATOM 692 C CA . LEU A 1 86 ? -33.560 -24.552 33.454 1.00 90.25 86 LEU A CA 1
ATOM 693 C C . LEU A 1 86 ? -33.698 -25.440 32.200 1.00 90.25 86 LEU A C 1
ATOM 695 O O . LEU A 1 86 ? -32.777 -25.535 31.389 1.00 90.25 86 LEU A O 1
ATOM 699 N N . SER A 1 87 ? -34.854 -26.086 32.039 1.00 89.56 87 SER A N 1
ATOM 700 C CA . SER A 1 87 ? -35.238 -26.875 30.864 1.00 89.56 87 SER A CA 1
ATOM 701 C C . SER A 1 87 ? -35.236 -26.039 29.582 1.00 89.56 87 SER A C 1
ATOM 703 O O . SER A 1 87 ? -34.788 -26.522 28.543 1.00 89.56 87 SER A O 1
ATOM 705 N N . GLU A 1 88 ? -35.699 -24.793 29.639 1.00 90.75 88 GLU A N 1
ATOM 706 C CA . GLU A 1 88 ? -35.755 -23.891 28.489 1.00 90.75 88 GLU A CA 1
ATOM 707 C C . GLU A 1 88 ? -34.356 -23.446 28.068 1.00 90.75 88 GLU A C 1
ATOM 709 O O . GLU A 1 88 ? -34.031 -23.477 26.881 1.00 90.75 88 GLU A O 1
ATOM 714 N N . LEU A 1 89 ? -33.486 -23.133 29.033 1.00 88.44 89 LEU A N 1
ATOM 715 C CA . LEU A 1 89 ? -32.102 -22.739 28.762 1.00 88.44 89 LEU A CA 1
ATOM 716 C C . LEU A 1 89 ? -31.272 -23.888 28.166 1.00 88.44 89 LEU A C 1
ATOM 718 O O . LEU A 1 89 ? -30.470 -23.666 27.261 1.00 88.44 89 LEU A O 1
ATOM 722 N N . LEU A 1 90 ? -31.478 -25.123 28.639 1.00 92.44 90 LEU A N 1
ATOM 723 C CA . LEU A 1 90 ? -30.785 -26.308 28.116 1.00 92.44 90 LEU A CA 1
ATOM 724 C C . LEU A 1 90 ? -31.263 -26.712 26.714 1.00 92.44 90 LEU A C 1
ATOM 726 O O . LEU A 1 90 ? -30.474 -27.242 25.932 1.00 92.44 90 LEU A O 1
ATOM 730 N N . ASN A 1 91 ? -32.539 -26.471 26.400 1.00 91.94 91 ASN A N 1
ATOM 731 C CA . ASN A 1 91 ? -33.129 -26.790 25.098 1.00 91.94 91 ASN A CA 1
ATOM 732 C C . ASN A 1 91 ? -33.028 -25.634 24.088 1.00 91.94 91 ASN A C 1
ATOM 734 O O . ASN A 1 91 ? -33.414 -25.804 22.928 1.00 91.94 91 ASN A O 1
ATOM 738 N N . ALA A 1 92 ? -32.513 -24.471 24.499 1.00 91.44 92 ALA A N 1
ATOM 739 C CA . ALA A 1 92 ? -32.338 -23.325 23.622 1.00 91.44 92 ALA A CA 1
ATOM 740 C C . ALA A 1 92 ? -31.337 -23.651 22.493 1.00 91.44 92 ALA A C 1
ATOM 742 O O . ALA A 1 92 ? -30.233 -24.143 22.754 1.00 91.44 92 ALA A O 1
ATOM 743 N N . PRO A 1 93 ? -31.683 -23.384 21.220 1.00 92.00 93 PRO A N 1
ATOM 744 C CA . PRO A 1 93 ? -30.767 -23.617 20.114 1.00 92.00 93 PRO A CA 1
ATOM 745 C C . PRO A 1 93 ? -29.565 -22.672 20.208 1.00 92.00 93 PRO A C 1
ATOM 747 O O . PRO A 1 93 ? -29.701 -21.488 20.517 1.00 92.00 93 PRO A O 1
ATOM 750 N N . LEU A 1 94 ? -28.378 -23.193 19.894 1.00 90.94 94 LEU A N 1
ATOM 751 C CA . LEU A 1 94 ? -27.158 -22.390 19.856 1.00 90.94 94 LEU A CA 1
ATOM 752 C C . LEU A 1 94 ? -27.279 -21.279 18.803 1.00 90.94 94 LEU A C 1
ATOM 754 O O . LEU A 1 94 ? -27.744 -21.508 17.683 1.00 90.94 94 LEU A O 1
ATOM 758 N N . GLY A 1 95 ? -26.817 -20.079 19.158 1.00 89.56 95 GLY A N 1
ATOM 759 C CA . GLY A 1 95 ? -26.743 -18.951 18.235 1.00 89.56 95 GLY A CA 1
ATOM 760 C C . GLY A 1 95 ? -25.796 -19.218 17.060 1.00 89.56 95 GLY A C 1
ATOM 761 O O . GLY A 1 95 ? -24.881 -20.040 17.138 1.00 89.56 95 GLY A O 1
ATOM 762 N N . GLN A 1 96 ? -26.003 -18.504 15.955 1.00 91.50 96 GLN A N 1
ATOM 763 C CA . GLN A 1 96 ? -25.119 -18.605 14.796 1.00 91.50 96 GLN A CA 1
ATOM 764 C C . GLN A 1 96 ? -23.771 -17.949 15.095 1.00 91.50 96 GLN A C 1
ATOM 766 O O . GLN A 1 96 ? -23.701 -16.808 15.552 1.00 91.50 96 GLN A O 1
ATOM 771 N N . ILE A 1 97 ? -22.696 -18.678 14.810 1.00 92.31 97 ILE A N 1
ATOM 772 C CA . ILE A 1 97 ? -21.332 -18.190 14.995 1.00 92.31 97 ILE A CA 1
ATOM 773 C C . ILE A 1 97 ? -20.924 -17.434 13.722 1.00 92.31 97 ILE A C 1
ATOM 775 O O . ILE A 1 97 ? -21.047 -17.995 12.627 1.00 92.31 97 ILE A O 1
ATOM 779 N N . PRO A 1 98 ? -20.443 -16.182 13.826 1.00 93.88 98 PRO A N 1
ATOM 780 C CA . PRO A 1 98 ? -19.963 -15.449 12.664 1.00 93.88 98 PRO A CA 1
ATOM 781 C C . PRO A 1 98 ? -18.716 -16.113 12.070 1.00 93.88 98 PRO A C 1
ATOM 783 O O . PRO A 1 98 ? -17.942 -16.781 12.759 1.00 93.88 98 PRO A O 1
ATOM 786 N N . LEU A 1 99 ? -18.500 -15.895 10.773 1.00 93.50 99 LEU A N 1
ATOM 787 C CA . LEU A 1 99 ? -17.285 -16.346 10.101 1.00 93.50 99 LEU A CA 1
ATOM 788 C C . LEU A 1 99 ? -16.050 -15.645 10.676 1.00 93.50 99 LEU A C 1
ATOM 790 O O . LEU A 1 99 ? -16.110 -14.510 11.153 1.00 93.50 99 LEU A O 1
ATOM 794 N N . GLN A 1 100 ? -14.909 -16.327 10.591 1.00 92.38 100 GLN A N 1
ATOM 795 C CA . GLN A 1 100 ? -13.629 -15.761 10.996 1.00 92.38 100 GLN A CA 1
ATOM 796 C C . GLN A 1 100 ? -13.313 -14.503 10.162 1.00 92.38 100 GLN A C 1
ATOM 798 O O . GLN A 1 100 ? -13.554 -14.505 8.952 1.00 92.38 100 GLN A O 1
ATOM 803 N N . PRO A 1 101 ? -12.758 -13.436 10.767 1.00 92.75 101 PRO A N 1
ATOM 804 C CA . PRO A 1 101 ? -12.387 -12.234 10.029 1.00 92.75 101 PRO A CA 1
ATOM 805 C C . PRO A 1 101 ? -11.326 -12.539 8.961 1.00 92.75 101 PRO A C 1
ATOM 807 O O . PRO A 1 101 ? -10.289 -13.137 9.256 1.00 92.75 101 PRO A O 1
ATOM 810 N N . VAL A 1 102 ? -11.575 -12.085 7.730 1.00 94.31 102 VAL A N 1
ATOM 811 C CA . VAL A 1 102 ? -10.653 -12.169 6.585 1.00 94.31 102 VAL A CA 1
ATOM 812 C C . VAL A 1 102 ? -10.410 -10.763 6.041 1.00 94.31 102 VAL A C 1
ATOM 814 O O . VAL A 1 102 ? -11.321 -9.937 6.007 1.00 94.31 102 VAL A O 1
ATOM 817 N N . LEU A 1 103 ? -9.173 -10.479 5.628 1.00 92.75 103 LEU A N 1
ATOM 818 C CA . LEU A 1 103 ? -8.799 -9.199 5.033 1.00 92.75 103 LEU A CA 1
ATOM 819 C C . LEU A 1 103 ? -8.948 -9.252 3.507 1.00 92.75 103 LEU A C 1
ATOM 821 O O . LEU A 1 103 ? -8.263 -10.034 2.849 1.00 92.75 103 LEU A O 1
ATOM 825 N N . ASN A 1 104 ? -9.764 -8.354 2.957 1.00 89.00 104 ASN A N 1
ATOM 826 C CA . ASN A 1 104 ? -9.879 -8.127 1.518 1.00 89.00 104 ASN A CA 1
ATOM 827 C C . ASN A 1 104 ? -9.202 -6.799 1.162 1.00 89.00 104 ASN A C 1
ATOM 829 O O . ASN A 1 104 ? -9.545 -5.758 1.718 1.00 89.00 104 ASN A O 1
ATOM 833 N N . VAL A 1 105 ? -8.231 -6.830 0.247 1.00 88.75 105 VAL A N 1
ATOM 834 C CA . VAL A 1 105 ? -7.439 -5.653 -0.144 1.00 88.75 105 VAL A CA 1
ATOM 835 C C . VAL A 1 105 ? -7.807 -5.233 -1.563 1.00 88.75 105 VAL A C 1
ATOM 837 O O . VAL A 1 105 ? -7.809 -6.060 -2.472 1.00 88.75 105 VAL A O 1
ATOM 840 N N . HIS A 1 106 ? -8.066 -3.942 -1.758 1.00 87.50 106 HIS A N 1
ATOM 841 C CA . HIS A 1 106 ? -8.330 -3.334 -3.061 1.00 87.50 106 HIS A CA 1
ATOM 842 C C . HIS A 1 106 ? -7.618 -1.976 -3.173 1.00 87.50 106 HIS A C 1
ATOM 844 O O . HIS A 1 106 ? -7.092 -1.444 -2.192 1.00 87.50 106 HIS A O 1
ATOM 850 N N . TRP A 1 107 ? -7.558 -1.426 -4.386 1.00 86.62 107 TRP A N 1
ATOM 851 C CA . TRP A 1 107 ? -6.957 -0.114 -4.627 1.00 86.62 107 TRP A CA 1
ATOM 852 C C . TRP A 1 107 ? -7.956 1.001 -4.318 1.00 86.62 107 TRP A C 1
ATOM 854 O O . TRP A 1 107 ? -8.921 1.186 -5.058 1.00 86.62 107 TRP A O 1
ATOM 864 N N . LEU A 1 108 ? -7.676 1.784 -3.275 1.00 89.00 108 LEU A N 1
ATOM 865 C CA . LEU A 1 108 ? -8.441 2.994 -2.963 1.00 89.00 108 LEU A CA 1
ATOM 866 C C . LEU A 1 108 ? -8.098 4.150 -3.914 1.00 89.00 108 LEU A C 1
ATOM 868 O O . LEU A 1 108 ? -8.971 4.913 -4.296 1.00 89.00 108 LEU A O 1
ATOM 872 N N . ALA A 1 109 ? -6.832 4.287 -4.319 1.00 84.56 109 ALA A N 1
ATOM 873 C CA . ALA A 1 109 ? -6.403 5.337 -5.240 1.00 84.56 109 ALA A CA 1
ATOM 874 C C . ALA A 1 109 ? -5.198 4.903 -6.080 1.00 84.56 109 ALA A C 1
ATOM 876 O O . ALA A 1 109 ? -4.283 4.244 -5.583 1.00 84.56 109 ALA A O 1
ATOM 877 N N . VAL A 1 110 ? -5.189 5.319 -7.345 1.00 81.62 110 VAL A N 1
ATOM 878 C CA . VAL A 1 110 ? -4.054 5.213 -8.268 1.00 81.62 110 VAL A CA 1
ATOM 879 C C . VAL A 1 110 ? -3.766 6.618 -8.786 1.00 81.62 110 VAL A C 1
ATOM 881 O O . VAL A 1 110 ? -4.654 7.267 -9.331 1.00 81.62 110 VAL A O 1
ATOM 884 N N . ASP A 1 111 ? -2.550 7.116 -8.553 1.00 77.94 111 ASP A N 1
ATOM 885 C CA . ASP A 1 111 ? -2.127 8.480 -8.917 1.00 77.94 111 ASP A CA 1
ATOM 886 C C . ASP A 1 111 ? -3.073 9.586 -8.403 1.00 77.94 111 ASP A C 1
ATOM 888 O O . ASP A 1 111 ? -3.349 10.576 -9.078 1.00 77.94 111 ASP A O 1
ATOM 892 N N . GLY A 1 112 ? -3.602 9.403 -7.187 1.00 78.19 112 GLY A N 1
ATOM 893 C CA . GLY A 1 112 ? -4.532 10.342 -6.549 1.00 78.19 112 GLY A CA 1
ATOM 894 C C . GLY A 1 112 ? -5.970 10.281 -7.079 1.00 78.19 112 GLY A C 1
ATOM 895 O O . GLY A 1 112 ? -6.807 11.061 -6.634 1.00 78.19 112 GLY A O 1
ATOM 896 N N . VAL A 1 113 ? -6.275 9.360 -7.999 1.00 80.06 113 VAL A N 1
ATOM 897 C CA . VAL A 1 113 ? -7.625 9.129 -8.530 1.00 80.06 113 VAL A CA 1
ATOM 898 C C . VAL A 1 113 ? -8.174 7.817 -7.973 1.00 80.06 113 VAL A C 1
ATOM 900 O O . VAL A 1 113 ? -7.543 6.767 -8.105 1.00 80.06 113 VAL A O 1
ATOM 903 N N . GLN A 1 114 ? -9.362 7.862 -7.369 1.00 83.81 114 GLN A N 1
ATOM 904 C CA . GLN A 1 114 ? -10.065 6.662 -6.917 1.00 83.81 114 GLN A CA 1
ATOM 905 C C . GLN A 1 114 ? -10.603 5.878 -8.125 1.00 83.81 114 GLN A C 1
ATOM 907 O O . GLN A 1 114 ? -11.315 6.448 -8.957 1.00 83.81 114 GLN A O 1
ATOM 912 N N . PRO A 1 115 ? -10.250 4.590 -8.282 1.00 85.00 115 PRO A N 1
ATOM 913 C CA . PRO A 1 115 ? -10.761 3.782 -9.377 1.00 85.00 115 PRO A CA 1
ATOM 914 C C . PRO A 1 115 ? -12.218 3.370 -9.121 1.00 85.00 115 PRO A C 1
ATOM 916 O O . PRO A 1 115 ? -12.602 3.081 -7.991 1.00 85.00 115 PRO A O 1
ATOM 919 N N . LEU A 1 116 ? -13.016 3.285 -10.186 1.00 84.56 116 LEU A N 1
ATOM 920 C CA . LEU A 1 116 ? -14.418 2.850 -10.138 1.00 84.56 116 LEU A CA 1
ATOM 921 C C . LEU A 1 116 ? -14.498 1.316 -10.045 1.00 84.56 116 LEU A C 1
ATOM 923 O O . LEU A 1 116 ? -14.659 0.628 -11.054 1.00 84.56 116 LEU A O 1
ATOM 927 N N . ILE A 1 117 ? -14.307 0.789 -8.840 1.00 83.50 117 ILE A N 1
ATOM 928 C CA . ILE A 1 117 ? -14.379 -0.639 -8.497 1.00 83.50 117 ILE A CA 1
ATOM 929 C C . ILE A 1 117 ? -15.542 -0.800 -7.497 1.00 83.50 117 ILE A C 1
ATOM 931 O O . ILE A 1 117 ? -15.730 0.127 -6.713 1.00 83.50 117 ILE A O 1
ATOM 935 N N . PRO A 1 118 ? -16.324 -1.902 -7.498 1.00 84.94 118 PRO A N 1
ATOM 936 C CA . PRO A 1 118 ? -17.467 -2.071 -6.588 1.00 84.94 118 PRO A CA 1
ATOM 937 C C . PRO A 1 118 ? -17.210 -1.802 -5.097 1.00 84.94 118 PRO A C 1
ATOM 939 O O . PRO A 1 118 ? -18.140 -1.445 -4.385 1.00 84.94 118 PRO A O 1
ATOM 942 N N . GLU A 1 119 ? -15.980 -1.987 -4.616 1.00 86.38 119 GLU A N 1
ATOM 943 C CA . GLU A 1 119 ? -15.590 -1.729 -3.227 1.00 86.38 119 GLU A CA 1
ATOM 944 C C . GLU A 1 119 ? -15.388 -0.238 -2.899 1.00 86.38 119 GLU A C 1
ATOM 946 O O . GLU A 1 119 ? -15.375 0.121 -1.724 1.00 86.38 119 GLU A O 1
ATOM 951 N N . ASN A 1 120 ? -15.214 0.623 -3.907 1.00 87.56 120 ASN A N 1
ATOM 952 C CA . ASN A 1 120 ? -15.042 2.063 -3.734 1.00 87.56 120 ASN A CA 1
ATOM 953 C C . ASN A 1 120 ? -16.393 2.780 -3.824 1.00 87.56 120 ASN A C 1
ATOM 955 O O . ASN A 1 120 ? -17.170 2.536 -4.745 1.00 87.56 120 ASN A O 1
ATOM 959 N N . GLU A 1 121 ? -16.630 3.710 -2.899 1.00 81.06 121 GLU A N 1
ATOM 960 C CA . GLU A 1 121 ? -17.817 4.569 -2.903 1.00 81.06 121 GLU A CA 1
ATOM 961 C C . GLU A 1 121 ? -17.896 5.385 -4.200 1.00 81.06 121 GLU A C 1
ATOM 963 O O . GLU A 1 121 ? -16.890 5.894 -4.710 1.00 81.06 121 GLU A O 1
ATOM 968 N N . SER A 1 122 ? -19.103 5.489 -4.758 1.00 74.81 122 SER A N 1
ATOM 969 C CA . SER A 1 122 ? -19.344 6.324 -5.923 1.00 74.81 122 SER A CA 1
ATOM 970 C C . SER A 1 122 ? -19.554 7.769 -5.466 1.00 74.81 122 SER A C 1
ATOM 972 O O . SER A 1 122 ? -20.228 8.029 -4.475 1.00 74.81 122 SER A O 1
ATOM 974 N N . VAL A 1 123 ? -18.988 8.736 -6.191 1.00 66.75 123 VAL A N 1
ATOM 975 C CA . VAL A 1 123 ? -19.104 10.173 -5.854 1.00 66.75 123 VAL A CA 1
ATOM 976 C C . VAL A 1 123 ? -20.565 10.667 -5.906 1.00 66.75 123 VAL A C 1
ATOM 978 O O . VAL A 1 123 ? -20.874 11.758 -5.440 1.00 66.75 123 VAL A O 1
ATOM 981 N N . GLU A 1 124 ? -21.485 9.879 -6.465 1.00 59.75 124 GLU A N 1
ATOM 982 C CA . GLU A 1 124 ? -22.913 10.207 -6.528 1.00 59.75 124 GLU A CA 1
ATOM 983 C C . GLU A 1 124 ? -23.646 9.969 -5.193 1.00 59.75 124 GLU A C 1
ATOM 985 O O . GLU A 1 124 ? -24.711 10.548 -4.969 1.00 59.75 124 GLU A O 1
ATOM 990 N N . ASP A 1 125 ? -23.060 9.198 -4.269 1.00 52.03 125 ASP A N 1
ATOM 991 C CA . ASP A 1 125 ? -23.679 8.845 -2.983 1.00 52.03 125 ASP A CA 1
ATOM 992 C C . ASP A 1 125 ? -23.530 9.937 -1.902 1.00 52.03 125 ASP A C 1
ATOM 994 O O . ASP A 1 125 ? -24.143 9.862 -0.837 1.00 52.03 125 ASP A O 1
ATOM 998 N N . ASP A 1 126 ? -22.827 11.033 -2.207 1.00 49.56 126 ASP A N 1
ATOM 999 C CA . ASP A 1 126 ? -22.657 12.207 -1.338 1.00 49.56 126 ASP A CA 1
ATOM 1000 C C . ASP A 1 126 ? -23.947 13.030 -1.134 1.00 49.56 126 ASP A C 1
ATOM 1002 O O . ASP A 1 126 ? -23.924 14.096 -0.522 1.00 49.56 126 ASP A O 1
ATOM 1006 N N . SER A 1 127 ? -25.113 12.554 -1.580 1.00 53.97 127 SER A N 1
ATOM 1007 C CA . SER A 1 127 ? -26.402 13.232 -1.362 1.00 53.97 127 SER A CA 1
ATOM 1008 C C . SER A 1 127 ? -26.790 13.405 0.120 1.00 53.97 127 SER A C 1
ATOM 1010 O O . SER A 1 127 ? -27.671 14.207 0.435 1.00 53.97 127 SER A O 1
ATOM 1012 N N . THR A 1 128 ? -26.096 12.731 1.044 1.00 49.88 128 THR A N 1
ATOM 1013 C CA . THR A 1 128 ? -26.177 12.974 2.495 1.00 49.88 128 THR A CA 1
ATOM 1014 C C . THR A 1 128 ? -25.254 14.082 3.015 1.00 49.88 128 THR A C 1
ATOM 1016 O O . THR A 1 128 ? -25.386 14.478 4.175 1.00 49.88 128 THR A O 1
ATOM 1019 N N . CYS A 1 129 ? -24.361 14.642 2.192 1.00 47.56 129 CYS A N 1
ATOM 1020 C CA . CYS A 1 129 ? -23.607 15.843 2.531 1.00 47.56 129 CYS A CA 1
ATOM 1021 C C . CYS A 1 129 ? -24.308 17.079 1.935 1.00 47.56 129 CYS A C 1
ATOM 1023 O O . CYS A 1 129 ? -24.347 17.316 0.730 1.00 47.56 129 CYS A O 1
ATOM 1025 N N . HIS A 1 130 ? -24.927 17.883 2.801 1.00 44.88 130 HIS A N 1
ATOM 1026 C CA . HIS A 1 130 ? -25.519 19.163 2.421 1.00 44.88 130 HIS A CA 1
ATOM 1027 C C . HIS A 1 130 ? -24.423 20.131 1.949 1.00 44.88 130 HIS A C 1
ATOM 1029 O O . HIS A 1 130 ? -23.905 20.927 2.731 1.00 44.88 130 HIS A O 1
ATOM 1035 N N . THR A 1 131 ? -24.084 20.095 0.662 1.00 47.28 131 THR A N 1
ATOM 1036 C CA . THR A 1 131 ? -23.445 21.221 -0.019 1.00 47.28 131 THR A CA 1
ATOM 1037 C C . THR A 1 131 ? -24.394 21.764 -1.083 1.00 47.28 131 THR A C 1
ATOM 1039 O O . THR A 1 131 ? -24.960 21.050 -1.906 1.00 47.28 131 THR A O 1
ATOM 1042 N N . SER A 1 132 ? -24.668 23.058 -0.970 1.00 42.50 132 SER A N 1
ATOM 1043 C CA . SER A 1 132 ? -25.847 23.734 -1.510 1.00 42.50 132 SER A CA 1
ATOM 1044 C C . SER A 1 132 ? -25.713 24.177 -2.967 1.00 42.50 132 SER A C 1
ATOM 1046 O O . SER A 1 132 ? -26.086 25.306 -3.271 1.00 42.50 132 SER A O 1
ATOM 1048 N N . ILE A 1 133 ? -25.163 23.364 -3.872 1.00 49.16 133 ILE A N 1
ATOM 1049 C CA . ILE A 1 133 ? -25.105 23.725 -5.300 1.00 49.16 133 ILE A CA 1
ATOM 1050 C C . ILE A 1 133 ? -25.318 22.473 -6.157 1.00 49.16 133 ILE A C 1
ATOM 1052 O O . ILE A 1 133 ? -24.415 21.660 -6.329 1.00 49.16 133 ILE A O 1
ATOM 1056 N N . LYS A 1 134 ? -26.537 22.321 -6.686 1.00 40.78 134 LYS A N 1
ATOM 1057 C CA . LYS A 1 134 ? -26.899 21.312 -7.688 1.00 40.78 134 LYS A CA 1
ATOM 1058 C C . LYS A 1 134 ? -26.854 21.957 -9.073 1.00 40.78 134 LYS A C 1
ATOM 1060 O O . LYS A 1 134 ? -27.810 22.630 -9.442 1.00 40.78 134 LYS A O 1
ATOM 1065 N N . ASP A 1 135 ? -25.783 21.728 -9.827 1.00 41.03 135 ASP A N 1
ATOM 1066 C CA . ASP A 1 135 ? -25.750 22.012 -11.266 1.00 41.03 135 ASP A CA 1
ATOM 1067 C C . ASP A 1 135 ? -25.792 20.686 -12.044 1.00 41.03 135 ASP A C 1
ATOM 1069 O O . ASP A 1 135 ? -24.805 19.960 -12.153 1.00 41.03 135 ASP A O 1
ATOM 1073 N N . GLU A 1 136 ? -26.970 20.361 -12.584 1.00 45.72 136 GLU A N 1
ATOM 1074 C CA . GLU A 1 136 ? -27.332 19.074 -13.206 1.00 45.72 136 GLU A CA 1
ATOM 1075 C C . GLU A 1 136 ? -26.832 18.891 -14.662 1.00 45.72 136 GLU A C 1
ATOM 1077 O O . GLU A 1 136 ? -27.379 18.096 -15.423 1.00 45.72 136 GLU A O 1
ATOM 1082 N N . ALA A 1 137 ? -25.784 19.599 -15.097 1.00 45.16 137 ALA A N 1
ATOM 1083 C CA . ALA A 1 137 ? -25.415 19.671 -16.522 1.00 45.16 137 ALA A CA 1
ATOM 1084 C C . ALA A 1 137 ? -24.126 18.925 -16.943 1.00 45.16 137 ALA A C 1
ATOM 1086 O O . ALA A 1 137 ? -23.689 19.093 -18.082 1.00 45.16 137 ALA A O 1
ATOM 1087 N N . PHE A 1 138 ? -23.499 18.100 -16.092 1.00 40.75 138 PHE A N 1
ATOM 1088 C CA . PHE A 1 138 ? -22.162 17.534 -16.385 1.00 40.75 138 PHE A CA 1
ATOM 1089 C C . PHE A 1 138 ? -22.087 16.005 -16.601 1.00 40.75 138 PHE A C 1
ATOM 1091 O O . PHE A 1 138 ? -21.003 15.433 -16.573 1.00 40.75 138 PHE A O 1
ATOM 1098 N N . VAL A 1 139 ? -23.200 15.307 -16.845 1.00 46.62 139 VAL A N 1
ATOM 1099 C CA . VAL A 1 139 ? -23.190 13.824 -16.795 1.00 46.62 139 VAL A CA 1
ATOM 1100 C C . VAL A 1 139 ? -22.733 13.128 -18.095 1.00 46.62 139 VAL A C 1
ATOM 1102 O O . VAL A 1 139 ? -22.343 11.968 -18.053 1.00 46.62 139 VAL A O 1
ATOM 1105 N N . ASN A 1 140 ? -22.659 13.792 -19.256 1.00 37.34 140 ASN A N 1
ATOM 1106 C CA . ASN A 1 140 ? -22.566 13.054 -20.535 1.00 37.34 140 ASN A CA 1
ATOM 1107 C C . ASN A 1 140 ? -21.256 13.134 -21.334 1.00 37.34 140 ASN A C 1
ATOM 1109 O O . ASN A 1 140 ? -21.266 12.807 -22.513 1.00 37.34 140 ASN A O 1
ATOM 1113 N N . ASN A 1 141 ? -20.118 13.477 -20.729 1.00 36.25 141 ASN A N 1
ATOM 1114 C CA . ASN A 1 141 ? -18.810 13.209 -21.345 1.00 36.25 141 ASN A CA 1
ATOM 1115 C C . ASN A 1 141 ? -17.748 12.998 -20.264 1.00 36.25 141 ASN A C 1
ATOM 1117 O O . ASN A 1 141 ? -17.048 13.934 -19.878 1.00 36.25 141 ASN A O 1
ATOM 1121 N N . ILE A 1 142 ? -17.568 11.753 -19.809 1.00 43.91 142 ILE A N 1
ATOM 1122 C CA . ILE A 1 142 ? -16.337 11.359 -19.107 1.00 43.91 142 ILE A CA 1
ATOM 1123 C C . ILE A 1 142 ? -15.242 11.172 -20.167 1.00 43.91 142 ILE A C 1
ATOM 1125 O O . ILE A 1 142 ? -14.687 10.091 -20.364 1.00 43.91 142 ILE A O 1
ATOM 1129 N N . ASP A 1 143 ? -14.922 12.262 -20.867 1.00 37.28 143 ASP A N 1
ATOM 1130 C CA . ASP A 1 143 ? -13.589 12.432 -21.409 1.00 37.28 143 ASP A CA 1
ATOM 1131 C C . ASP A 1 143 ? -12.669 12.448 -20.196 1.00 37.28 143 ASP A C 1
ATOM 1133 O O . ASP A 1 143 ? -12.710 13.361 -19.366 1.00 37.28 143 ASP A O 1
ATOM 1137 N N . ARG A 1 144 ? -11.859 11.396 -20.065 1.00 43.44 144 ARG A N 1
ATOM 1138 C CA . ARG A 1 144 ? -10.794 11.307 -19.067 1.00 43.44 144 ARG A CA 1
ATOM 1139 C C . ARG A 1 144 ? -9.733 12.349 -19.396 1.00 43.44 144 ARG A C 1
ATOM 1141 O O . ARG A 1 144 ? -8.639 12.030 -19.853 1.00 43.44 144 ARG A O 1
ATOM 1148 N N . LYS A 1 145 ? -10.049 13.616 -19.152 1.00 37.62 145 LYS A N 1
ATOM 1149 C CA . LYS A 1 145 ? -9.041 14.637 -18.948 1.00 37.62 145 LYS A CA 1
ATOM 1150 C C . LYS A 1 145 ? -8.381 14.277 -17.622 1.00 37.62 145 LYS A C 1
ATOM 1152 O O . LYS A 1 145 ? -9.087 14.238 -16.612 1.00 37.62 145 LYS A O 1
ATOM 1157 N N . PRO A 1 146 ? -7.073 13.976 -17.591 1.00 35.94 146 PRO A N 1
ATOM 1158 C CA . PRO A 1 146 ? -6.379 13.840 -16.321 1.00 35.94 146 PRO A CA 1
ATOM 1159 C C . PRO A 1 146 ? -6.683 15.097 -15.500 1.00 35.94 146 PRO A C 1
ATOM 1161 O O . PRO A 1 146 ? -6.444 16.219 -15.952 1.00 35.94 146 PRO A O 1
ATOM 1164 N N . ARG A 1 147 ? -7.294 14.908 -14.322 1.00 37.44 147 ARG A N 1
ATOM 1165 C CA . ARG A 1 147 ? -7.785 15.994 -13.452 1.00 37.44 147 ARG A CA 1
ATOM 1166 C C . ARG A 1 147 ? -6.647 16.846 -12.874 1.00 37.44 147 ARG A C 1
ATOM 1168 O O . ARG A 1 147 ? -6.886 17.859 -12.231 1.00 37.44 147 ARG A O 1
ATOM 1175 N N . VAL A 1 148 ? -5.413 16.472 -13.186 1.00 44.75 148 VAL A N 1
ATOM 1176 C CA . VAL A 1 148 ? -4.200 17.238 -12.978 1.00 44.75 148 VAL A CA 1
ATOM 1177 C C . VAL A 1 148 ? -3.581 17.422 -14.363 1.00 44.75 148 VAL A C 1
ATOM 1179 O O . VAL A 1 148 ? -3.024 16.486 -14.934 1.00 44.75 148 VAL A O 1
ATOM 1182 N N . LYS A 1 149 ? -3.658 18.636 -14.932 1.00 49.38 149 LYS A N 1
ATOM 1183 C CA . LYS A 1 149 ? -2.583 19.068 -15.841 1.00 49.38 149 LYS A CA 1
ATOM 1184 C C . LYS A 1 149 ? -1.322 18.819 -15.028 1.00 49.38 149 LYS A C 1
ATOM 1186 O O . LYS A 1 149 ? -1.275 19.368 -13.936 1.00 49.38 149 LYS A O 1
ATOM 1191 N N . HIS A 1 150 ? -0.398 17.963 -15.457 1.00 54.75 150 HIS A N 1
ATOM 1192 C CA . HIS A 1 150 ? 0.883 17.805 -14.764 1.00 54.75 150 HIS A CA 1
ATOM 1193 C C . HIS A 1 150 ? 1.453 19.213 -14.549 1.00 54.75 150 HIS A C 1
ATOM 1195 O O . HIS A 1 150 ? 1.949 19.832 -15.491 1.00 54.75 150 HIS A O 1
ATOM 1201 N N . VAL A 1 151 ? 1.284 19.767 -13.344 1.00 63.91 151 VAL A N 1
ATOM 1202 C CA . VAL A 1 151 ? 1.832 21.071 -12.982 1.00 63.91 151 VAL A CA 1
ATOM 1203 C C . VAL A 1 151 ? 3.266 20.762 -12.629 1.00 63.91 151 VAL A C 1
ATOM 1205 O O . VAL A 1 151 ? 3.631 20.608 -11.469 1.00 63.91 151 VAL A O 1
ATOM 1208 N N . LEU A 1 152 ? 4.048 20.532 -13.676 1.00 78.19 152 LEU A N 1
ATOM 1209 C CA . LEU A 1 152 ? 5.460 20.310 -13.532 1.00 78.19 152 LEU A CA 1
ATOM 1210 C C . LEU A 1 152 ? 6.057 21.642 -13.093 1.00 78.19 152 LEU A C 1
ATOM 1212 O O . LEU A 1 152 ? 5.912 22.639 -13.805 1.00 78.19 152 LEU A O 1
ATOM 1216 N N . THR A 1 153 ? 6.661 21.671 -11.908 1.00 87.75 153 THR A N 1
ATOM 1217 C CA . THR A 1 153 ? 7.316 22.878 -11.401 1.00 87.75 153 THR A CA 1
ATOM 1218 C C . THR A 1 153 ? 8.445 23.294 -12.340 1.00 87.75 153 THR A C 1
ATOM 1220 O O . THR A 1 153 ? 8.984 22.472 -13.085 1.00 87.75 153 THR A O 1
ATOM 1223 N N . GLU A 1 154 ? 8.817 24.572 -12.302 1.00 88.00 154 GLU A N 1
ATOM 1224 C CA . GLU A 1 154 ? 9.920 25.102 -13.113 1.00 88.00 154 GLU A CA 1
ATOM 1225 C C . GLU A 1 154 ? 11.221 24.316 -12.876 1.00 88.00 154 GLU A C 1
ATOM 1227 O O . GLU A 1 154 ? 11.888 23.913 -13.824 1.00 88.00 154 GLU A O 1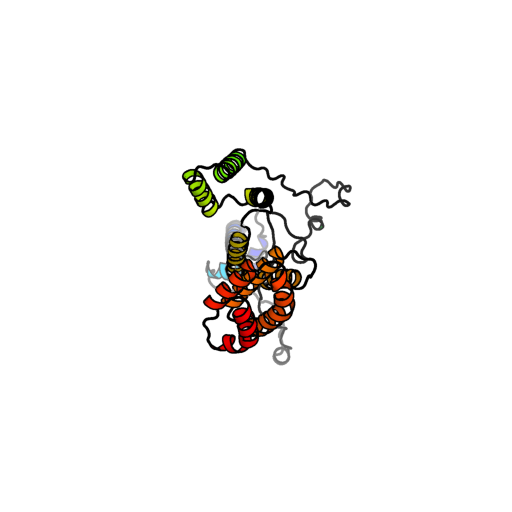
ATOM 1232 N N . GLU A 1 155 ? 11.503 23.956 -11.622 1.00 89.69 155 GLU A N 1
ATOM 1233 C CA . GLU A 1 155 ? 12.655 23.125 -11.251 1.00 89.69 155 GLU A CA 1
ATOM 1234 C C . GLU A 1 155 ? 12.617 21.723 -11.877 1.00 89.69 155 GLU A C 1
ATOM 1236 O O . GLU A 1 155 ? 13.634 21.215 -12.347 1.00 89.69 155 GLU A O 1
ATOM 1241 N N . MET A 1 156 ? 11.444 21.084 -11.934 1.00 89.69 156 MET A N 1
ATOM 1242 C CA . MET A 1 156 ? 11.310 19.758 -12.545 1.00 89.69 156 MET A CA 1
ATOM 1243 C C . MET A 1 156 ? 11.416 19.820 -14.071 1.00 89.69 156 MET A C 1
ATOM 1245 O O . MET A 1 156 ? 11.945 18.892 -14.684 1.00 89.69 156 MET A O 1
ATOM 1249 N N . GLN A 1 157 ? 10.955 20.912 -14.685 1.00 90.62 157 GLN A N 1
ATOM 1250 C CA . GLN A 1 157 ? 11.163 21.174 -16.110 1.00 90.62 157 GLN A CA 1
ATOM 1251 C C . GLN A 1 157 ? 12.650 21.379 -16.414 1.00 90.62 157 GLN A C 1
ATOM 1253 O O . GLN A 1 157 ? 13.172 20.733 -17.319 1.00 90.62 157 GLN A O 1
ATOM 1258 N N . LEU A 1 158 ? 13.347 22.199 -15.620 1.00 91.62 158 LEU A N 1
ATOM 1259 C CA . LEU A 1 158 ? 14.792 22.419 -15.738 1.00 91.62 158 LEU A CA 1
ATOM 1260 C C . LEU A 1 158 ? 15.595 21.134 -15.518 1.00 91.62 158 LEU A C 1
ATOM 1262 O O . LEU A 1 158 ? 16.589 20.895 -16.200 1.00 91.62 158 LEU A O 1
ATOM 1266 N N . TYR A 1 159 ? 15.178 20.292 -14.574 1.00 93.06 159 TYR A N 1
ATOM 1267 C CA . TYR A 1 159 ? 15.781 18.978 -14.381 1.00 93.06 159 TYR A CA 1
ATOM 1268 C C . TYR A 1 159 ? 15.592 18.097 -15.621 1.00 93.06 159 TYR A C 1
ATOM 1270 O O . TYR A 1 159 ? 16.555 17.523 -16.125 1.00 93.06 159 TYR A O 1
ATOM 1278 N N . TYR A 1 160 ? 14.368 18.029 -16.151 1.00 92.50 160 TYR A N 1
ATOM 1279 C CA . TYR A 1 160 ? 14.060 17.259 -17.353 1.00 92.50 160 TYR A CA 1
ATOM 1280 C C . TYR A 1 160 ? 14.884 17.713 -18.566 1.00 92.50 160 TYR A C 1
ATOM 1282 O O . TYR A 1 160 ? 15.469 16.872 -19.254 1.00 92.50 160 TYR A O 1
ATOM 1290 N N . THR A 1 161 ? 14.988 19.022 -18.817 1.00 93.25 161 THR A N 1
ATOM 1291 C CA . THR A 1 161 ? 15.791 19.543 -19.934 1.00 93.25 161 THR A CA 1
ATOM 1292 C C . THR A 1 161 ? 17.274 19.234 -19.748 1.00 93.25 161 THR A C 1
ATOM 1294 O O . THR A 1 161 ? 17.883 18.656 -20.642 1.00 93.25 161 THR A O 1
ATOM 1297 N N . LYS A 1 162 ? 17.842 19.478 -18.560 1.00 93.88 162 LYS A N 1
ATOM 1298 C CA . LYS A 1 162 ? 19.252 19.162 -18.274 1.00 93.88 162 LYS A CA 1
ATOM 1299 C C . LYS A 1 162 ? 19.572 17.679 -18.441 1.00 93.88 162 LYS A C 1
ATOM 1301 O O . LYS A 1 162 ? 20.621 17.339 -18.980 1.00 93.88 162 LYS A O 1
ATOM 1306 N N . VAL A 1 163 ? 18.688 16.791 -17.983 1.00 93.88 163 VAL A N 1
ATOM 1307 C CA . VAL A 1 163 ? 18.877 15.340 -18.119 1.00 93.88 163 VAL A CA 1
ATOM 1308 C C . VAL A 1 163 ? 18.802 14.916 -19.584 1.00 93.88 163 VAL A C 1
ATOM 1310 O O . VAL A 1 163 ? 19.664 14.169 -20.040 1.00 93.88 163 VAL A O 1
ATOM 1313 N N . THR A 1 164 ? 17.810 15.394 -20.337 1.00 92.31 164 THR A N 1
ATOM 1314 C CA . THR A 1 164 ? 17.656 15.032 -21.758 1.00 92.31 164 THR A CA 1
ATOM 1315 C C . THR A 1 164 ? 18.795 15.575 -22.624 1.00 92.31 164 THR A C 1
ATOM 1317 O O . THR A 1 164 ? 19.309 14.847 -23.471 1.00 92.31 164 THR A O 1
ATOM 1320 N N . GLU A 1 165 ? 19.267 16.797 -22.365 1.00 92.56 165 GLU A N 1
ATOM 1321 C CA . GLU A 1 165 ? 20.453 17.375 -23.011 1.00 92.56 165 GLU A CA 1
ATOM 1322 C C . GLU A 1 165 ? 21.732 16.614 -22.652 1.00 92.56 165 GLU A C 1
ATOM 1324 O O . GLU A 1 165 ? 22.528 16.298 -23.535 1.00 92.56 165 GLU A O 1
ATOM 1329 N N . ALA A 1 166 ? 21.923 16.265 -21.374 1.00 93.31 166 ALA A N 1
ATOM 1330 C CA . ALA A 1 166 ? 23.085 15.497 -20.937 1.00 93.31 166 ALA A CA 1
ATOM 1331 C C . ALA A 1 166 ? 23.131 14.108 -21.584 1.00 93.31 166 ALA A C 1
ATOM 1333 O O . ALA A 1 166 ? 24.210 13.661 -21.956 1.00 93.31 166 ALA A O 1
ATOM 1334 N N . VAL A 1 167 ? 21.979 13.444 -21.742 1.00 90.62 167 VAL A N 1
ATOM 1335 C CA . VAL A 1 167 ? 21.873 12.137 -22.414 1.00 90.62 167 VAL A CA 1
ATOM 1336 C C . VAL A 1 167 ? 22.185 12.239 -23.911 1.00 90.62 167 VAL A C 1
ATOM 1338 O O . VAL A 1 167 ? 22.790 11.319 -24.454 1.00 90.62 167 VAL A O 1
ATOM 1341 N N . LYS A 1 168 ? 21.812 13.346 -24.567 1.00 88.81 168 LYS A N 1
ATOM 1342 C CA . LYS A 1 168 ? 22.082 13.589 -25.996 1.00 88.81 168 LYS A CA 1
ATOM 1343 C C . LYS A 1 168 ? 23.496 14.083 -26.298 1.00 88.81 168 LYS A C 1
ATOM 1345 O O . LYS A 1 168 ? 23.972 13.891 -27.410 1.00 88.81 168 LYS A O 1
ATOM 1350 N N . GLY A 1 169 ? 24.143 14.763 -25.356 1.00 89.62 169 GLY A N 1
ATOM 1351 C CA . GLY A 1 169 ? 25.481 15.315 -25.555 1.00 89.62 169 GLY A CA 1
ATOM 1352 C C . GLY A 1 169 ? 26.580 14.255 -25.490 1.00 89.62 169 GLY A C 1
ATOM 1353 O O . GLY A 1 169 ? 26.417 13.225 -24.850 1.00 89.62 169 GLY A O 1
ATOM 1354 N N . ASP A 1 170 ? 27.749 14.546 -26.061 1.00 90.50 170 ASP A N 1
ATOM 1355 C CA . ASP A 1 170 ? 28.894 13.615 -26.115 1.00 90.50 170 ASP A CA 1
ATOM 1356 C C . ASP A 1 170 ? 29.704 13.531 -24.799 1.00 90.50 170 ASP A C 1
ATOM 1358 O O . ASP A 1 170 ? 30.723 12.842 -24.699 1.00 90.50 170 ASP A O 1
ATOM 1362 N N . ASN A 1 171 ? 29.267 14.241 -23.757 1.00 93.25 171 ASN A N 1
ATOM 1363 C CA . ASN A 1 171 ? 29.971 14.340 -22.481 1.00 93.25 171 ASN A CA 1
ATOM 1364 C C . ASN A 1 171 ? 29.632 13.158 -21.558 1.00 93.25 171 ASN A C 1
ATOM 1366 O O . ASN A 1 171 ? 28.695 13.222 -20.757 1.00 93.25 171 ASN A O 1
ATOM 1370 N N . PHE A 1 172 ? 30.448 12.101 -21.605 1.00 92.25 172 PHE A N 1
ATOM 1371 C CA . PHE A 1 172 ? 30.251 10.874 -20.814 1.00 92.25 172 PHE A CA 1
ATOM 1372 C C . PHE A 1 172 ? 30.147 11.092 -19.293 1.00 92.25 172 PHE A C 1
ATOM 1374 O O . PHE A 1 172 ? 29.448 10.345 -18.604 1.00 92.25 172 PHE A O 1
ATOM 1381 N N . GLU A 1 173 ? 30.820 12.105 -18.740 1.00 93.31 173 GLU A N 1
ATOM 1382 C CA . GLU A 1 173 ? 30.746 12.410 -17.304 1.00 93.31 173 GLU A CA 1
ATOM 1383 C C . GLU A 1 173 ? 29.366 12.936 -16.896 1.00 93.31 173 GLU A C 1
ATOM 1385 O O . GLU A 1 173 ? 28.801 12.476 -15.899 1.00 93.31 173 GLU A O 1
ATOM 1390 N N . LEU A 1 174 ? 28.798 13.840 -17.702 1.00 92.19 174 LEU A N 1
ATOM 1391 C CA . LEU A 1 174 ? 27.460 14.390 -17.490 1.00 92.19 174 LEU A CA 1
ATOM 1392 C C . LEU A 1 174 ? 26.383 13.327 -17.721 1.00 92.19 174 LEU A C 1
ATOM 1394 O O . LEU A 1 174 ? 25.464 13.219 -16.913 1.00 92.19 174 LEU A O 1
ATOM 1398 N N . GLN A 1 175 ? 26.537 12.481 -18.746 1.00 93.94 175 GLN A N 1
ATOM 1399 C CA . GLN A 1 175 ? 25.654 11.331 -18.972 1.00 93.94 175 GLN A CA 1
ATOM 1400 C C . GLN A 1 175 ? 25.616 10.401 -17.754 1.00 93.94 175 GLN A C 1
ATOM 1402 O O . GLN A 1 175 ? 24.547 10.037 -17.261 1.00 93.94 175 GLN A O 1
ATOM 1407 N N . ARG A 1 176 ? 26.788 10.030 -17.219 1.00 93.38 176 ARG A N 1
ATOM 1408 C CA . ARG A 1 176 ? 26.872 9.155 -16.043 1.00 93.38 176 ARG A CA 1
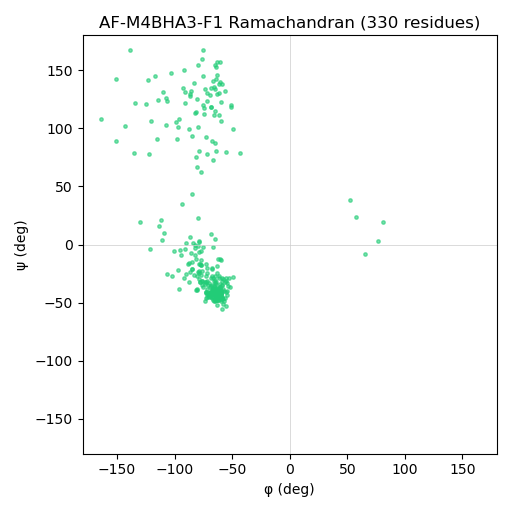ATOM 1409 C C . ARG A 1 176 ? 26.244 9.804 -14.809 1.00 93.38 176 ARG A C 1
ATOM 1411 O O . ARG A 1 176 ? 25.564 9.111 -14.048 1.00 93.38 176 ARG A O 1
ATOM 1418 N N . ALA A 1 177 ? 26.457 11.104 -14.609 1.00 93.00 177 ALA A N 1
ATOM 1419 C CA . ALA A 1 177 ? 25.833 11.848 -13.518 1.00 93.00 177 ALA A CA 1
ATOM 1420 C C . ALA A 1 177 ? 24.299 11.855 -13.648 1.00 93.00 177 ALA A C 1
ATOM 1422 O O . ALA A 1 177 ? 23.612 11.539 -12.678 1.00 93.00 177 ALA A O 1
ATOM 1423 N N . ALA A 1 178 ? 23.771 12.097 -14.852 1.00 94.00 178 ALA A N 1
ATOM 1424 C CA . ALA A 1 178 ? 22.338 12.056 -15.136 1.00 94.00 178 ALA A CA 1
ATOM 1425 C C . ALA A 1 178 ? 21.729 10.668 -14.865 1.00 94.00 178 ALA A C 1
ATOM 1427 O O . ALA A 1 178 ? 20.710 10.568 -14.186 1.00 94.00 178 ALA A O 1
ATOM 1428 N N . PHE A 1 179 ? 22.376 9.580 -15.305 1.00 92.62 179 PHE A N 1
ATOM 1429 C CA . PHE A 1 179 ? 21.897 8.221 -15.014 1.00 92.62 179 PHE A CA 1
ATOM 1430 C C . PHE A 1 179 ? 21.943 7.874 -13.524 1.00 92.62 179 PHE A C 1
ATOM 1432 O O . PHE A 1 179 ? 21.056 7.181 -13.029 1.00 92.62 179 PHE A O 1
ATOM 1439 N N . THR A 1 180 ? 22.961 8.351 -12.804 1.00 93.75 180 THR A N 1
ATOM 1440 C CA . THR A 1 180 ? 23.074 8.126 -11.355 1.00 93.75 180 THR A CA 1
ATOM 1441 C C . THR A 1 180 ? 21.968 8.863 -10.603 1.00 93.75 180 THR A C 1
ATOM 1443 O O . THR A 1 180 ? 21.334 8.273 -9.732 1.00 93.75 180 THR A O 1
ATOM 1446 N N . SER A 1 181 ? 21.694 10.109 -10.996 1.00 93.44 181 SER A N 1
ATOM 1447 C CA . SER A 1 181 ? 20.593 10.931 -10.484 1.00 93.44 181 SER A CA 1
ATOM 1448 C C . SER A 1 181 ? 19.245 10.239 -10.717 1.00 93.44 181 SER A C 1
ATOM 1450 O O . SER A 1 181 ? 18.567 9.884 -9.757 1.00 93.44 181 SER A O 1
ATOM 1452 N N . LEU A 1 182 ? 18.918 9.878 -11.965 1.00 92.62 182 LEU A N 1
ATOM 1453 C CA . LEU A 1 182 ? 17.673 9.171 -12.301 1.00 92.62 182 LEU A CA 1
ATOM 1454 C C . LEU A 1 182 ? 17.477 7.850 -11.535 1.00 92.62 182 LEU A C 1
ATOM 1456 O O . LEU A 1 182 ? 16.344 7.453 -11.273 1.00 92.62 182 LEU A O 1
ATOM 1460 N N . ALA A 1 183 ? 18.561 7.142 -11.206 1.00 91.31 183 ALA A N 1
ATOM 1461 C CA . ALA A 1 183 ? 18.488 5.873 -10.485 1.00 91.31 183 ALA A CA 1
ATOM 1462 C C . ALA A 1 183 ? 18.225 6.035 -8.978 1.00 91.31 183 ALA A C 1
ATOM 1464 O O . ALA A 1 183 ? 17.718 5.102 -8.353 1.00 91.31 183 ALA A O 1
ATOM 1465 N N . GLN A 1 184 ? 18.606 7.170 -8.391 1.00 92.62 184 GLN A N 1
ATOM 1466 C CA . GLN A 1 184 ? 18.552 7.405 -6.946 1.00 92.62 184 GLN A CA 1
ATOM 1467 C C . GLN A 1 184 ? 17.421 8.353 -6.539 1.00 92.62 184 GLN A C 1
ATOM 1469 O O . GLN A 1 184 ? 16.936 8.254 -5.413 1.00 92.62 184 GLN A O 1
ATOM 1474 N N . ASP A 1 185 ? 16.980 9.235 -7.437 1.00 91.19 185 ASP A N 1
ATOM 1475 C CA . ASP A 1 185 ? 16.037 10.299 -7.111 1.00 91.19 185 ASP A CA 1
ATOM 1476 C C . ASP A 1 185 ? 14.599 9.772 -6.930 1.00 91.19 185 ASP A C 1
ATOM 1478 O O . ASP A 1 185 ? 13.973 9.306 -7.886 1.00 91.19 185 ASP A O 1
ATOM 1482 N N . PRO A 1 186 ? 13.999 9.894 -5.728 1.00 86.94 186 PRO A N 1
ATOM 1483 C CA . PRO A 1 186 ? 12.645 9.398 -5.466 1.00 86.94 186 PRO A CA 1
ATOM 1484 C C . PRO A 1 186 ? 11.542 10.312 -6.034 1.00 86.94 186 PRO A C 1
ATOM 1486 O O . PRO A 1 186 ? 10.392 9.896 -6.179 1.00 86.94 186 PRO A O 1
ATOM 1489 N N . GLY A 1 187 ? 11.869 11.566 -6.363 1.00 85.38 187 GLY A N 1
ATOM 1490 C CA . GLY A 1 187 ? 10.913 12.602 -6.776 1.00 85.38 187 GLY A CA 1
ATOM 1491 C C . GLY A 1 187 ? 10.495 12.570 -8.251 1.00 85.38 187 GLY A C 1
ATOM 1492 O O . GLY A 1 187 ? 9.683 13.392 -8.668 1.00 85.38 187 GLY A O 1
ATOM 1493 N N . ILE A 1 188 ? 11.007 11.634 -9.053 1.00 88.88 188 ILE A N 1
ATOM 1494 C CA . ILE A 1 188 ? 10.851 11.654 -10.519 1.00 88.88 188 ILE A CA 1
ATOM 1495 C C . ILE A 1 188 ? 9.495 11.148 -11.029 1.00 88.88 188 ILE A C 1
ATOM 1497 O O . ILE A 1 188 ? 9.267 11.138 -12.236 1.00 88.88 188 ILE A O 1
ATOM 1501 N N . HIS A 1 189 ? 8.584 10.721 -10.146 1.00 85.44 189 HIS A N 1
ATOM 1502 C CA . HIS A 1 189 ? 7.328 10.070 -10.540 1.00 85.44 189 HIS A CA 1
ATOM 1503 C C . HIS A 1 189 ? 6.499 10.901 -11.536 1.00 85.44 189 HIS A C 1
ATOM 1505 O O . HIS A 1 189 ? 5.995 10.356 -12.516 1.00 85.44 189 HIS A O 1
ATOM 1511 N N . GLN A 1 190 ? 6.432 12.227 -11.359 1.00 85.19 190 GLN A N 1
ATOM 1512 C CA . GLN A 1 190 ? 5.699 13.110 -12.278 1.00 85.19 190 GLN A CA 1
ATOM 1513 C C . GLN A 1 190 ? 6.394 13.276 -13.636 1.00 85.19 190 GLN A C 1
ATOM 1515 O O . GLN A 1 190 ? 5.749 13.659 -14.607 1.00 85.19 190 GLN A O 1
ATOM 1520 N N . LEU A 1 191 ? 7.697 12.998 -13.717 1.00 88.44 191 LEU A N 1
ATOM 1521 C CA . LEU A 1 191 ? 8.482 13.078 -14.947 1.00 88.44 191 LEU A CA 1
ATOM 1522 C C . LEU A 1 191 ? 8.469 11.772 -15.751 1.00 88.44 191 LEU A C 1
ATOM 1524 O O . LEU A 1 191 ? 8.785 11.788 -16.939 1.00 88.44 191 LEU A O 1
ATOM 1528 N N . LEU A 1 192 ? 8.078 10.646 -15.142 1.00 86.81 192 LEU A N 1
ATOM 1529 C CA . LEU A 1 192 ? 8.104 9.328 -15.786 1.00 86.81 192 LEU A CA 1
ATOM 1530 C C . LEU A 1 192 ? 7.346 9.261 -17.124 1.00 86.81 192 LEU A C 1
ATOM 1532 O O . LEU A 1 192 ? 7.909 8.701 -18.068 1.00 86.81 192 LEU A O 1
ATOM 1536 N N . PRO A 1 193 ? 6.129 9.830 -17.278 1.00 86.19 193 PRO A N 1
ATOM 1537 C CA . PRO A 1 193 ? 5.440 9.814 -18.570 1.00 86.19 193 PRO A CA 1
ATOM 1538 C C . PRO A 1 193 ? 6.225 10.550 -19.665 1.00 86.19 193 PRO A C 1
ATOM 1540 O O . PRO A 1 193 ? 6.265 10.095 -20.808 1.00 86.19 193 PRO A O 1
ATOM 1543 N N . TYR A 1 194 ? 6.894 11.651 -19.306 1.00 87.50 194 TYR A N 1
ATOM 1544 C CA . TYR A 1 194 ? 7.698 12.459 -20.224 1.00 87.50 194 TYR A CA 1
ATOM 1545 C C . TYR A 1 194 ? 8.990 11.750 -20.618 1.00 87.50 194 TYR A C 1
ATOM 1547 O O . TYR A 1 194 ? 9.290 11.660 -21.804 1.00 87.50 194 TYR A O 1
ATOM 1555 N N . PHE A 1 195 ? 9.711 11.165 -19.656 1.00 89.06 195 PHE A N 1
ATOM 1556 C CA . PHE A 1 195 ? 10.901 10.366 -19.954 1.00 89.06 195 PHE A CA 1
ATOM 1557 C C . PHE A 1 195 ? 10.574 9.128 -20.792 1.00 89.06 195 PHE A C 1
ATOM 1559 O O . PHE A 1 195 ? 11.316 8.806 -21.713 1.00 89.06 195 PHE A O 1
ATOM 1566 N N . SER A 1 196 ? 9.453 8.452 -20.522 1.00 85.69 196 SER A N 1
ATOM 1567 C CA . SER A 1 196 ? 9.003 7.309 -21.327 1.00 85.69 196 SER A CA 1
ATOM 1568 C C . SER A 1 196 ? 8.744 7.713 -22.780 1.00 85.69 196 SER A C 1
ATOM 1570 O O . SER A 1 196 ? 9.203 7.044 -23.706 1.00 85.69 196 SER A O 1
ATOM 1572 N N . ARG A 1 197 ? 8.064 8.850 -22.982 1.00 83.62 197 ARG A N 1
ATOM 1573 C CA . ARG A 1 197 ? 7.831 9.419 -24.312 1.00 83.62 197 ARG A CA 1
ATOM 1574 C C . ARG A 1 197 ? 9.140 9.797 -25.008 1.00 83.62 197 ARG A C 1
ATOM 1576 O O . ARG A 1 197 ? 9.326 9.406 -26.153 1.00 83.62 197 ARG A O 1
ATOM 1583 N N . PHE A 1 198 ? 10.033 10.499 -24.315 1.00 86.94 198 PHE A N 1
ATOM 1584 C CA . PHE A 1 198 ? 11.351 10.869 -24.829 1.00 86.94 198 PHE A CA 1
ATOM 1585 C C . PHE A 1 198 ? 12.130 9.636 -25.294 1.00 86.94 198 PHE A C 1
ATOM 1587 O O . PHE A 1 198 ? 12.527 9.553 -26.447 1.00 86.94 198 PHE A O 1
ATOM 1594 N N . ILE A 1 199 ? 12.260 8.618 -24.439 1.00 85.31 199 ILE A N 1
ATOM 1595 C CA . ILE A 1 199 ? 12.950 7.367 -24.782 1.00 85.31 199 ILE A CA 1
ATOM 1596 C C . ILE A 1 199 ? 12.313 6.703 -26.011 1.00 85.31 199 ILE A C 1
ATOM 1598 O O . ILE A 1 199 ? 13.024 6.177 -26.863 1.00 85.31 199 ILE A O 1
ATOM 1602 N N . TYR A 1 200 ? 10.981 6.716 -26.115 1.00 78.50 200 TYR A N 1
ATOM 1603 C CA . TYR A 1 200 ? 10.281 6.147 -27.265 1.00 78.50 200 TYR A CA 1
ATOM 1604 C C . TYR A 1 200 ? 10.583 6.889 -28.575 1.00 78.50 200 TYR A C 1
ATOM 1606 O O . TYR A 1 200 ? 10.761 6.241 -29.605 1.00 78.50 200 TYR A O 1
ATOM 1614 N N . GLU A 1 201 ? 10.641 8.221 -28.540 1.00 79.25 201 GLU A N 1
ATOM 1615 C CA . GLU A 1 201 ? 10.950 9.055 -29.707 1.00 79.25 201 GLU A CA 1
ATOM 1616 C C . GLU A 1 201 ? 12.411 8.861 -30.167 1.00 79.25 201 GLU A C 1
ATOM 1618 O O . GLU A 1 201 ? 12.656 8.730 -31.363 1.00 79.25 201 GLU A O 1
ATOM 1623 N N . GLU A 1 202 ? 13.359 8.717 -29.236 1.00 79.94 202 GLU A N 1
ATOM 1624 C CA . GLU A 1 202 ? 14.796 8.578 -29.541 1.00 79.94 202 GLU A CA 1
ATOM 1625 C C . GLU A 1 202 ? 15.220 7.166 -30.004 1.00 79.94 202 GLU A C 1
ATOM 1627 O O . GLU A 1 202 ? 16.226 6.999 -30.687 1.00 79.94 202 GLU A O 1
ATOM 1632 N N . LEU A 1 203 ? 14.479 6.108 -29.650 1.00 71.25 203 LEU A N 1
ATOM 1633 C CA . LEU A 1 203 ? 14.873 4.715 -29.937 1.00 71.25 203 LEU A CA 1
ATOM 1634 C C . LEU A 1 203 ? 14.694 4.273 -31.407 1.00 71.25 203 LEU A C 1
ATOM 1636 O O . LEU A 1 203 ? 15.022 3.128 -31.735 1.00 71.25 203 LEU A O 1
ATOM 1640 N N . CYS A 1 204 ? 14.173 5.135 -32.288 1.00 58.97 204 CYS A N 1
ATOM 1641 C CA . CYS A 1 204 ? 13.679 4.750 -33.617 1.00 58.97 204 CYS A CA 1
ATOM 1642 C C . CYS A 1 204 ? 14.201 5.603 -34.793 1.00 58.97 204 CYS A C 1
ATOM 1644 O O . CYS A 1 204 ? 13.589 5.569 -35.860 1.00 58.97 204 CYS A O 1
ATOM 1646 N N . GLU A 1 205 ? 15.306 6.341 -34.652 1.00 62.53 205 GLU A N 1
ATOM 1647 C CA . GLU A 1 205 ? 15.750 7.257 -35.719 1.00 62.53 205 GLU A CA 1
ATOM 1648 C C . GLU A 1 205 ? 16.334 6.561 -36.965 1.00 62.53 205 GLU A C 1
ATOM 1650 O O . GLU A 1 205 ? 16.025 6.983 -38.077 1.00 62.53 205 GLU A O 1
ATOM 1655 N N . ASN A 1 206 ? 17.102 5.466 -36.832 1.00 61.12 206 ASN A N 1
ATOM 1656 C CA . ASN A 1 206 ? 17.724 4.782 -37.979 1.00 61.12 206 ASN A CA 1
ATOM 1657 C C . ASN A 1 206 ? 17.563 3.250 -37.919 1.00 61.12 206 ASN A C 1
ATOM 1659 O O . ASN A 1 206 ? 18.059 2.632 -36.985 1.00 61.12 206 ASN A O 1
ATOM 1663 N N . PRO A 1 207 ? 16.947 2.589 -38.923 1.00 62.47 207 PRO A N 1
ATOM 1664 C CA . PRO A 1 207 ? 16.778 1.127 -38.964 1.00 62.47 207 PRO A CA 1
ATOM 1665 C C . PRO A 1 207 ? 18.038 0.346 -39.399 1.00 62.47 207 PRO A C 1
ATOM 1667 O O . PRO A 1 207 ? 17.976 -0.877 -39.564 1.00 62.47 207 PRO A O 1
ATOM 1670 N N . ALA A 1 208 ? 19.151 1.042 -39.650 1.00 61.84 208 ALA A N 1
ATOM 1671 C CA . ALA A 1 208 ? 20.398 0.482 -40.174 1.00 61.84 208 ALA A CA 1
ATOM 1672 C C . ALA A 1 208 ? 21.474 0.233 -39.099 1.00 61.84 208 ALA A C 1
ATOM 1674 O O . ALA A 1 208 ? 22.513 -0.351 -39.416 1.00 61.84 208 ALA A O 1
ATOM 1675 N N . ASP A 1 209 ? 21.235 0.645 -37.852 1.00 67.56 209 ASP A N 1
ATOM 1676 C CA . ASP A 1 209 ? 22.199 0.486 -36.761 1.00 67.56 209 ASP A CA 1
ATOM 1677 C C . ASP A 1 209 ? 22.260 -0.970 -36.262 1.00 67.56 209 ASP A C 1
ATOM 1679 O O . ASP A 1 209 ? 21.426 -1.820 -36.594 1.00 67.56 209 ASP A O 1
ATOM 1683 N N . ASP A 1 210 ? 23.269 -1.305 -35.448 1.00 68.75 210 ASP A N 1
ATOM 1684 C CA . ASP A 1 210 ? 23.396 -2.648 -34.867 1.00 68.75 210 ASP A CA 1
ATOM 1685 C C . ASP A 1 210 ? 22.336 -2.897 -33.775 1.00 68.75 210 ASP A C 1
ATOM 1687 O O . ASP A 1 210 ? 22.578 -2.859 -32.566 1.00 68.75 210 ASP A O 1
ATOM 1691 N N . HIS A 1 211 ? 21.113 -3.187 -34.212 1.00 72.75 211 HIS A N 1
ATOM 1692 C CA . HIS A 1 211 ? 19.972 -3.434 -33.336 1.00 72.75 211 HIS A CA 1
ATOM 1693 C C . HIS A 1 211 ? 19.998 -4.830 -32.687 1.00 72.75 211 HIS A C 1
ATOM 1695 O O . HIS A 1 211 ? 19.142 -5.135 -31.850 1.00 72.75 211 HIS A O 1
ATOM 1701 N N . TRP A 1 212 ? 20.944 -5.707 -33.049 1.00 76.94 212 TRP A N 1
ATOM 1702 C CA . TRP A 1 212 ? 21.000 -7.081 -32.535 1.00 76.94 212 TRP A CA 1
ATOM 1703 C C . TRP A 1 212 ? 21.449 -7.121 -31.075 1.00 76.94 212 TRP A C 1
ATOM 1705 O O . TRP A 1 212 ? 20.820 -7.795 -30.248 1.00 76.94 212 TRP A O 1
ATOM 1715 N N . ALA A 1 213 ? 22.506 -6.375 -30.746 1.00 79.31 213 ALA A N 1
ATOM 1716 C CA . ALA A 1 213 ? 23.005 -6.243 -29.379 1.00 79.31 213 ALA A CA 1
ATOM 1717 C C . ALA A 1 213 ? 21.979 -5.542 -28.474 1.00 79.31 213 ALA A C 1
ATOM 1719 O O . ALA A 1 213 ? 21.709 -6.012 -27.364 1.00 79.31 213 ALA A O 1
ATOM 1720 N N . LEU A 1 214 ? 21.332 -4.489 -28.987 1.00 82.38 214 LEU A N 1
ATOM 1721 C CA . LEU A 1 214 ? 20.277 -3.759 -28.285 1.00 82.38 214 LEU A CA 1
ATOM 1722 C C . LEU A 1 214 ? 19.097 -4.672 -27.929 1.00 82.38 214 LEU A C 1
ATOM 1724 O O . LEU A 1 214 ? 18.688 -4.732 -26.771 1.00 82.38 214 LEU A O 1
ATOM 1728 N N . ARG A 1 215 ? 18.594 -5.461 -28.889 1.00 85.00 215 ARG A N 1
ATOM 1729 C CA . ARG A 1 215 ? 17.493 -6.415 -28.655 1.00 85.00 215 ARG A CA 1
ATOM 1730 C C . ARG A 1 215 ? 17.861 -7.482 -27.624 1.00 85.00 215 ARG A C 1
ATOM 1732 O O . ARG A 1 215 ? 17.024 -7.846 -26.800 1.00 85.00 215 ARG A O 1
ATOM 1739 N N . LYS A 1 216 ? 19.113 -7.956 -27.622 1.00 83.12 216 LYS A N 1
ATOM 1740 C CA . LYS A 1 216 ? 19.625 -8.903 -26.615 1.00 83.12 216 LYS A CA 1
ATOM 1741 C C . LYS A 1 216 ? 19.648 -8.284 -25.214 1.00 83.12 216 LYS A C 1
ATOM 1743 O O . LYS A 1 216 ? 19.248 -8.938 -24.249 1.00 83.12 216 LYS A O 1
ATOM 1748 N N . TYR A 1 217 ? 20.093 -7.034 -25.098 1.00 86.50 217 TYR A N 1
ATOM 1749 C CA . TYR A 1 217 ? 20.116 -6.313 -23.828 1.00 86.50 217 TYR A CA 1
ATOM 1750 C C . TYR A 1 217 ? 18.700 -5.997 -23.324 1.00 86.50 217 TYR A C 1
ATOM 1752 O O . TYR A 1 217 ? 18.381 -6.295 -22.173 1.00 86.50 217 TYR A O 1
ATOM 1760 N N . ALA A 1 218 ? 17.813 -5.521 -24.200 1.00 88.19 218 ALA A N 1
ATOM 1761 C CA . ALA A 1 218 ? 16.408 -5.269 -23.884 1.00 88.19 218 ALA A CA 1
ATOM 1762 C C . ALA A 1 218 ? 15.692 -6.542 -23.402 1.00 88.19 218 ALA A C 1
ATOM 1764 O O . ALA A 1 218 ? 15.028 -6.528 -22.369 1.00 88.19 218 ALA A O 1
ATOM 1765 N N . ALA A 1 219 ? 15.901 -7.676 -24.077 1.00 87.75 219 ALA A N 1
ATOM 1766 C CA . ALA A 1 219 ? 15.382 -8.975 -23.647 1.00 87.75 219 ALA A CA 1
ATOM 1767 C C . ALA A 1 219 ? 15.865 -9.371 -22.237 1.00 87.75 219 ALA A C 1
ATOM 1769 O O . ALA A 1 219 ? 15.100 -9.924 -21.444 1.00 87.75 219 ALA A O 1
ATOM 1770 N N . LYS A 1 220 ? 17.123 -9.062 -21.893 1.00 88.12 220 LYS A N 1
ATOM 1771 C CA . LYS A 1 220 ? 17.669 -9.284 -20.545 1.00 88.12 220 LYS A CA 1
ATOM 1772 C C . LYS A 1 220 ? 17.003 -8.389 -19.501 1.00 88.12 220 LYS A C 1
ATOM 1774 O O . LYS A 1 220 ? 16.690 -8.891 -18.422 1.00 88.12 220 LYS A O 1
ATOM 1779 N N . LEU A 1 221 ? 16.762 -7.116 -19.818 1.00 91.00 221 LEU A N 1
ATOM 1780 C CA . LEU A 1 221 ? 16.039 -6.195 -18.937 1.00 91.00 221 LEU A CA 1
ATOM 1781 C C . LEU A 1 221 ? 14.601 -6.663 -18.702 1.00 91.00 221 LEU A C 1
ATOM 1783 O O . LEU A 1 221 ? 14.175 -6.746 -17.556 1.00 91.00 221 LEU A O 1
ATOM 1787 N N . VAL A 1 222 ? 13.875 -7.060 -19.753 1.00 90.50 222 VAL A N 1
ATOM 1788 C CA . VAL A 1 222 ? 12.502 -7.579 -19.617 1.00 90.50 222 VAL A CA 1
ATOM 1789 C C . VAL A 1 222 ? 12.464 -8.820 -18.725 1.00 90.50 222 VAL A C 1
ATOM 1791 O O . VAL A 1 222 ? 11.597 -8.922 -17.858 1.00 90.50 222 VAL A O 1
ATOM 1794 N N . ALA A 1 223 ? 13.426 -9.735 -18.870 1.00 87.12 223 ALA A N 1
ATOM 1795 C CA . ALA A 1 223 ? 13.526 -10.899 -17.994 1.00 87.12 223 ALA A CA 1
ATOM 1796 C C . ALA A 1 223 ? 13.783 -10.506 -16.525 1.00 87.12 223 ALA A C 1
ATOM 1798 O O . ALA A 1 223 ? 13.158 -11.071 -15.631 1.00 87.12 223 ALA A O 1
ATOM 1799 N N . GLN A 1 224 ? 14.648 -9.516 -16.269 1.00 8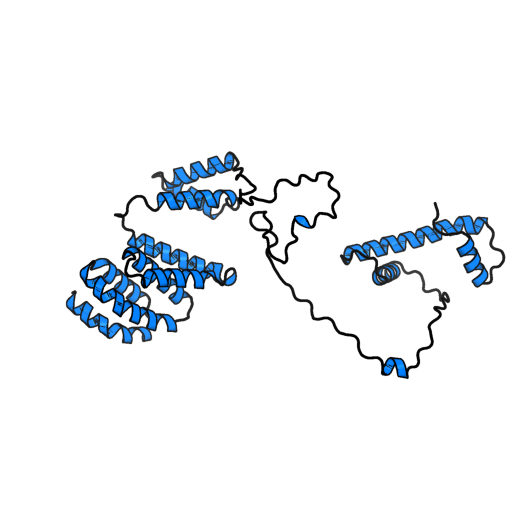9.12 224 GLN A N 1
ATOM 1800 C CA . GLN A 1 224 ? 14.890 -8.986 -14.919 1.00 89.12 224 GLN A CA 1
ATOM 1801 C C . GLN A 1 224 ? 13.657 -8.284 -14.330 1.00 89.12 224 GLN A C 1
ATOM 1803 O O . GLN A 1 224 ? 13.393 -8.422 -13.139 1.00 89.12 224 GLN A O 1
ATOM 1808 N N . ILE A 1 225 ? 12.896 -7.551 -15.147 1.00 90.50 225 ILE A N 1
ATOM 1809 C CA . ILE A 1 225 ? 11.639 -6.908 -14.740 1.00 90.50 225 ILE A CA 1
ATOM 1810 C C . ILE A 1 225 ? 10.613 -7.977 -14.359 1.00 90.50 225 ILE A C 1
ATOM 1812 O O . ILE A 1 225 ? 10.011 -7.891 -13.293 1.00 90.50 225 ILE A O 1
ATOM 1816 N N . CYS A 1 226 ? 10.446 -9.009 -15.190 1.00 88.00 226 CYS A N 1
ATOM 1817 C CA . CYS A 1 226 ? 9.525 -10.104 -14.894 1.00 88.00 226 CYS A CA 1
ATOM 1818 C C . CYS A 1 226 ? 9.899 -10.813 -13.589 1.00 88.00 226 CYS A C 1
ATOM 1820 O O . CYS A 1 226 ? 9.018 -11.082 -12.790 1.00 88.00 226 CYS A O 1
ATOM 1822 N N . GLU A 1 227 ? 11.187 -11.063 -13.344 1.00 85.94 227 GLU A N 1
ATOM 1823 C CA . GLU A 1 227 ? 11.666 -11.662 -12.093 1.00 85.94 227 GLU A CA 1
ATOM 1824 C C . GLU A 1 227 ? 11.368 -10.757 -10.888 1.00 85.94 227 GLU A C 1
ATOM 1826 O O . GLU A 1 227 ? 10.705 -11.184 -9.947 1.00 85.94 227 GLU A O 1
ATOM 1831 N N . ARG A 1 228 ? 11.763 -9.478 -10.958 1.00 88.88 228 ARG A N 1
ATOM 1832 C CA . ARG A 1 228 ? 11.619 -8.507 -9.861 1.00 88.88 228 ARG A CA 1
ATOM 1833 C C . ARG A 1 228 ? 10.168 -8.208 -9.483 1.00 88.88 228 ARG A C 1
ATOM 1835 O O . ARG A 1 228 ? 9.892 -7.922 -8.322 1.00 88.88 228 ARG A O 1
ATOM 1842 N N . TYR A 1 229 ? 9.262 -8.211 -10.456 1.00 87.25 229 TYR A N 1
ATOM 1843 C CA . TYR A 1 229 ? 7.873 -7.789 -10.266 1.00 87.25 229 TYR A CA 1
ATOM 1844 C C . TYR A 1 229 ? 6.861 -8.941 -10.354 1.00 87.25 229 TYR A C 1
ATOM 1846 O O . TYR A 1 229 ? 5.663 -8.683 -10.256 1.00 87.25 229 TYR A O 1
ATOM 1854 N N . SER A 1 230 ? 7.314 -10.192 -10.502 1.00 83.31 230 SER A N 1
ATOM 1855 C CA . SER A 1 230 ? 6.451 -11.383 -10.615 1.00 83.31 230 SER A CA 1
ATOM 1856 C C . SER A 1 230 ? 5.496 -11.554 -9.432 1.00 83.31 230 SER A C 1
ATOM 1858 O O . SER A 1 230 ? 4.305 -11.761 -9.644 1.00 83.31 230 SER A O 1
ATOM 1860 N N . GLU A 1 231 ? 5.994 -11.408 -8.201 1.00 79.38 231 GLU A N 1
ATOM 1861 C CA . GLU A 1 231 ? 5.198 -11.568 -6.974 1.00 79.38 231 GLU A CA 1
ATOM 1862 C C . GLU A 1 231 ? 4.111 -10.496 -6.840 1.00 79.38 231 GLU A C 1
ATOM 1864 O O . GLU A 1 231 ? 2.990 -10.778 -6.427 1.00 79.38 231 GLU A O 1
ATOM 1869 N N . LYS A 1 232 ? 4.431 -9.257 -7.232 1.00 82.94 232 LYS A N 1
ATOM 1870 C CA . LYS A 1 232 ? 3.504 -8.118 -7.154 1.00 82.94 232 LYS A CA 1
ATOM 1871 C C . LYS A 1 232 ? 2.493 -8.116 -8.300 1.00 82.94 232 LYS A C 1
ATOM 1873 O O . LYS A 1 232 ? 1.380 -7.627 -8.142 1.00 82.94 232 LYS A O 1
ATOM 1878 N N . TYR A 1 233 ? 2.879 -8.652 -9.455 1.00 82.88 233 TYR A N 1
ATOM 1879 C CA . TYR A 1 233 ? 2.080 -8.655 -10.674 1.00 82.88 233 TYR A CA 1
ATOM 1880 C C . TYR A 1 233 ? 2.120 -10.035 -11.333 1.00 82.88 233 TYR A C 1
ATOM 1882 O O . TYR A 1 233 ? 2.785 -10.226 -12.351 1.00 82.88 233 TYR A O 1
ATOM 1890 N N . ALA A 1 234 ? 1.336 -10.983 -10.814 1.00 77.38 234 ALA A N 1
ATOM 1891 C CA . ALA A 1 234 ? 1.299 -12.365 -11.313 1.00 77.38 234 ALA A CA 1
ATOM 1892 C C . ALA A 1 234 ? 1.048 -12.475 -12.836 1.00 77.38 234 ALA A C 1
ATOM 1894 O O . ALA A 1 234 ? 1.527 -13.388 -13.508 1.00 77.38 234 ALA A O 1
ATOM 1895 N N . ASN A 1 235 ? 0.346 -11.499 -13.418 1.00 84.38 235 ASN A N 1
ATOM 1896 C CA . ASN A 1 235 ? 0.011 -11.484 -14.840 1.00 84.38 235 ASN A CA 1
ATOM 1897 C C . ASN A 1 235 ? 1.134 -10.973 -15.757 1.00 84.38 235 ASN A C 1
ATOM 1899 O O . ASN A 1 235 ? 1.016 -11.122 -16.976 1.00 84.38 235 ASN A O 1
ATOM 1903 N N . ILE A 1 236 ? 2.207 -10.364 -15.232 1.00 85.94 236 ILE A N 1
ATOM 1904 C CA . ILE A 1 236 ? 3.244 -9.744 -16.073 1.00 85.94 236 ILE A CA 1
ATOM 1905 C C . ILE A 1 236 ? 3.952 -10.788 -16.941 1.00 85.94 236 ILE A C 1
ATOM 1907 O O . ILE A 1 236 ? 4.036 -10.630 -18.159 1.00 85.94 236 ILE A O 1
ATOM 1911 N N . GLN A 1 237 ? 4.360 -11.906 -16.336 1.00 83.69 237 GLN A N 1
ATOM 1912 C CA . GLN A 1 237 ? 5.071 -12.979 -17.021 1.00 83.69 237 GLN A CA 1
ATOM 1913 C C . GLN A 1 237 ? 4.185 -13.618 -18.094 1.00 83.69 237 GLN A C 1
ATOM 1915 O O . GLN A 1 237 ? 4.594 -13.729 -19.248 1.00 83.69 237 GLN A O 1
ATOM 1920 N N . ALA A 1 238 ? 2.937 -13.950 -17.747 1.00 83.12 238 ALA A N 1
ATOM 1921 C CA . ALA A 1 238 ? 1.984 -14.542 -18.680 1.00 83.12 238 ALA A CA 1
ATOM 1922 C C . ALA A 1 238 ? 1.684 -13.623 -19.879 1.00 83.12 238 ALA A C 1
ATOM 1924 O O . ALA A 1 238 ? 1.611 -14.094 -21.017 1.00 83.12 238 ALA A O 1
ATOM 1925 N N . ARG A 1 239 ? 1.533 -12.310 -19.653 1.00 86.88 239 ARG A N 1
ATOM 1926 C CA . ARG A 1 239 ? 1.292 -11.331 -20.724 1.00 86.88 239 ARG A CA 1
ATOM 1927 C C . ARG A 1 239 ? 2.495 -11.206 -21.655 1.00 86.88 239 ARG A C 1
ATOM 1929 O O . ARG A 1 239 ? 2.317 -11.295 -22.866 1.00 86.88 239 ARG A O 1
ATOM 1936 N N . VAL A 1 240 ? 3.702 -11.054 -21.110 1.00 88.94 240 VAL A N 1
ATOM 1937 C CA . VAL A 1 240 ? 4.931 -10.931 -21.912 1.00 88.94 240 VAL A CA 1
ATOM 1938 C C . VAL A 1 240 ? 5.177 -12.199 -22.734 1.00 88.94 240 VAL A C 1
ATOM 1940 O O . VAL A 1 240 ? 5.424 -12.108 -23.937 1.00 88.94 240 VAL A O 1
ATOM 1943 N N . SER A 1 241 ? 5.020 -13.384 -22.133 1.00 84.50 241 SER A N 1
ATOM 1944 C CA . SER A 1 241 ? 5.168 -14.660 -22.842 1.00 84.50 241 SER A CA 1
ATOM 1945 C C . SER A 1 241 ? 4.181 -14.802 -24.003 1.00 84.50 241 SER A C 1
ATOM 1947 O O . SER A 1 241 ? 4.585 -15.217 -25.087 1.00 84.50 241 SER A O 1
ATOM 1949 N N . LYS A 1 242 ? 2.911 -14.409 -23.822 1.00 84.00 242 LYS A N 1
ATOM 1950 C CA . LYS A 1 242 ? 1.907 -14.413 -24.902 1.00 84.00 242 LYS A CA 1
ATOM 1951 C C . LYS A 1 242 ? 2.268 -13.444 -26.030 1.00 84.00 242 LYS A C 1
ATOM 1953 O O . LYS A 1 242 ? 2.131 -13.802 -27.197 1.00 84.00 242 LYS A O 1
ATOM 1958 N N . THR A 1 243 ? 2.758 -12.249 -25.702 1.00 88.38 243 THR A N 1
ATOM 1959 C CA . THR A 1 243 ? 3.186 -11.259 -26.702 1.00 88.38 243 THR A CA 1
ATOM 1960 C C . THR A 1 243 ? 4.364 -11.767 -27.530 1.00 88.38 243 THR A C 1
ATOM 1962 O O . THR A 1 243 ? 4.318 -11.702 -28.758 1.00 88.38 243 THR A O 1
ATOM 1965 N N . TYR A 1 244 ? 5.392 -12.332 -26.888 1.00 87.19 244 TYR A N 1
ATOM 1966 C CA . TYR A 1 244 ? 6.524 -12.933 -27.600 1.00 87.19 244 TYR A CA 1
ATOM 1967 C C . TYR A 1 244 ? 6.099 -14.116 -28.456 1.00 87.19 244 TYR A C 1
ATOM 1969 O O . TYR A 1 244 ? 6.509 -14.223 -29.607 1.00 87.19 244 TYR A O 1
ATOM 1977 N N . HIS A 1 245 ? 5.228 -14.967 -27.927 1.00 82.50 245 HIS A N 1
ATOM 1978 C CA . HIS A 1 245 ? 4.699 -16.094 -28.669 1.00 82.50 245 HIS A CA 1
ATOM 1979 C C . HIS A 1 245 ? 3.945 -15.661 -29.940 1.00 82.50 245 HIS A C 1
ATOM 1981 O O . HIS A 1 245 ? 4.199 -16.200 -31.017 1.00 82.50 245 HIS A O 1
ATOM 1987 N N . LYS A 1 246 ? 3.088 -14.636 -29.842 1.00 85.31 246 LYS A N 1
ATOM 1988 C CA . LYS A 1 246 ? 2.371 -14.071 -30.993 1.00 85.31 246 LYS A CA 1
ATOM 1989 C C . LYS A 1 246 ? 3.332 -13.526 -32.054 1.00 85.31 246 LYS A C 1
ATOM 1991 O O . LYS A 1 246 ? 3.159 -13.822 -33.229 1.00 85.31 246 LYS A O 1
ATOM 1996 N N . ALA A 1 247 ? 4.359 -12.784 -31.635 1.00 84.94 247 ALA A N 1
ATOM 1997 C CA . ALA A 1 247 ? 5.364 -12.218 -32.537 1.00 84.94 247 ALA A CA 1
ATOM 1998 C C . ALA A 1 247 ? 6.214 -13.283 -33.252 1.00 84.94 247 ALA A C 1
ATOM 2000 O O . ALA A 1 247 ? 6.739 -13.035 -34.331 1.00 84.94 247 ALA A O 1
ATOM 2001 N N . ILE A 1 248 ? 6.370 -14.454 -32.634 1.00 78.88 248 ILE A N 1
ATOM 2002 C CA . ILE A 1 248 ? 7.132 -15.579 -33.172 1.00 78.88 248 ILE A CA 1
ATOM 2003 C C . ILE A 1 248 ? 6.326 -16.380 -34.206 1.00 78.88 248 ILE A C 1
ATOM 2005 O O . ILE A 1 248 ? 6.902 -16.845 -35.185 1.00 78.88 248 ILE A O 1
ATOM 2009 N N . ILE A 1 249 ? 5.025 -16.582 -33.971 1.00 79.69 249 ILE A N 1
ATOM 2010 C CA . ILE A 1 249 ? 4.158 -17.327 -34.897 1.00 79.69 249 ILE A CA 1
ATOM 2011 C C . ILE A 1 249 ? 3.847 -16.514 -36.154 1.00 79.69 249 ILE A C 1
ATOM 2013 O O . ILE A 1 249 ? 3.670 -17.101 -37.218 1.00 79.69 249 ILE A O 1
ATOM 2017 N N . ASP A 1 250 ? 3.736 -15.192 -36.032 1.00 77.94 250 ASP A N 1
ATOM 2018 C CA . ASP A 1 250 ? 3.313 -14.333 -37.133 1.00 77.94 250 ASP A CA 1
ATOM 2019 C C . ASP A 1 250 ? 4.334 -14.347 -38.294 1.00 77.94 250 ASP A C 1
ATOM 2021 O O . ASP A 1 250 ? 5.466 -13.872 -38.124 1.00 77.94 250 ASP A O 1
ATOM 2025 N N . PRO A 1 251 ? 3.952 -14.864 -39.482 1.00 73.44 251 PRO A N 1
ATOM 2026 C CA . PRO A 1 251 ? 4.846 -14.953 -40.633 1.00 73.44 251 PRO A CA 1
ATOM 2027 C C . PRO A 1 251 ? 5.119 -13.591 -41.291 1.00 73.44 251 PRO A C 1
ATOM 2029 O O . PRO A 1 251 ? 6.074 -13.474 -42.052 1.00 73.44 251 PRO A O 1
ATOM 2032 N N . VAL A 1 252 ? 4.308 -12.562 -41.011 1.00 82.19 252 VAL A N 1
ATOM 2033 C CA . VAL A 1 252 ? 4.463 -11.206 -41.575 1.00 82.19 252 VAL A CA 1
ATOM 2034 C C . VAL A 1 252 ? 5.401 -10.346 -40.716 1.00 82.19 252 VAL A C 1
ATOM 2036 O O . VAL A 1 252 ? 5.907 -9.316 -41.164 1.00 82.19 252 VAL A O 1
ATOM 2039 N N . CYS A 1 253 ? 5.674 -10.763 -39.475 1.00 77.56 253 CYS A N 1
ATOM 2040 C CA . CYS A 1 253 ? 6.549 -10.026 -38.573 1.00 77.56 253 CYS A CA 1
ATOM 2041 C C . CYS A 1 253 ? 8.006 -10.000 -39.079 1.00 77.56 253 CYS A C 1
ATOM 2043 O O . CYS A 1 253 ? 8.557 -11.041 -39.443 1.00 77.56 253 CYS A O 1
ATOM 2045 N N . PRO A 1 254 ? 8.691 -8.838 -39.033 1.00 80.25 254 PRO A N 1
ATOM 2046 C CA . PRO A 1 254 ? 10.077 -8.746 -39.467 1.00 80.25 254 PRO A CA 1
ATOM 2047 C C . PRO A 1 254 ? 10.987 -9.617 -38.594 1.00 80.25 254 PRO A C 1
ATOM 2049 O O . PRO A 1 254 ? 10.817 -9.725 -37.375 1.00 80.25 254 PRO A O 1
ATOM 2052 N N . PHE A 1 255 ? 12.016 -10.182 -39.225 1.00 74.44 255 PHE A N 1
ATOM 2053 C CA . PHE A 1 255 ? 12.972 -11.107 -38.609 1.00 74.44 255 PHE A CA 1
ATOM 2054 C C . PHE A 1 255 ? 13.601 -10.566 -37.313 1.00 74.44 255 PHE A C 1
ATOM 2056 O O . PHE A 1 255 ? 13.806 -11.288 -36.336 1.00 74.44 255 PHE A O 1
ATOM 2063 N N . SER A 1 256 ? 13.856 -9.261 -37.265 1.00 77.06 256 SER A N 1
ATOM 2064 C CA . SER A 1 256 ? 14.399 -8.595 -36.087 1.00 77.06 256 SER A CA 1
ATOM 2065 C C . SER A 1 256 ? 13.459 -8.712 -34.872 1.00 77.06 256 SER A C 1
ATOM 2067 O O . SER A 1 256 ? 13.919 -8.899 -33.738 1.00 77.06 256 SER A O 1
ATOM 2069 N N . THR A 1 257 ? 12.141 -8.626 -35.075 1.00 82.88 257 THR A N 1
ATOM 2070 C CA . THR A 1 257 ? 11.112 -8.738 -34.024 1.00 82.88 257 THR A CA 1
ATOM 2071 C C . THR A 1 257 ? 10.991 -10.172 -33.524 1.00 82.88 257 THR A C 1
ATOM 2073 O O . THR A 1 257 ? 10.993 -10.392 -32.311 1.00 82.88 257 THR A O 1
ATOM 2076 N N . GLN A 1 258 ? 11.007 -11.146 -34.438 1.00 80.75 258 GLN A N 1
ATOM 2077 C CA . GLN A 1 258 ? 11.040 -12.570 -34.091 1.00 80.75 258 GLN A CA 1
ATOM 2078 C C . GLN A 1 258 ? 12.288 -12.919 -33.261 1.00 80.75 258 GLN A C 1
ATOM 2080 O O . GLN A 1 258 ? 12.183 -13.594 -32.238 1.00 80.75 258 GLN A O 1
ATOM 2085 N N . TYR A 1 259 ? 13.462 -12.401 -33.639 1.00 81.06 259 TYR A N 1
ATOM 2086 C CA . TYR A 1 259 ? 14.711 -12.598 -32.895 1.00 81.06 259 TYR A CA 1
ATOM 2087 C C . TYR A 1 259 ? 14.640 -12.064 -31.454 1.00 81.06 259 TYR A C 1
ATOM 2089 O O . TYR A 1 259 ? 15.027 -12.762 -30.514 1.00 81.06 259 TYR A O 1
ATOM 2097 N N . GLY A 1 260 ? 14.126 -10.843 -31.263 1.00 84.69 260 GLY A N 1
ATOM 2098 C CA . GLY A 1 260 ? 13.976 -10.244 -29.932 1.00 84.69 260 GLY A CA 1
ATOM 2099 C C . GLY A 1 260 ? 12.999 -11.021 -29.046 1.00 84.69 260 GLY A C 1
ATOM 2100 O O . GLY A 1 260 ? 13.313 -11.317 -27.892 1.00 84.69 260 GLY A O 1
ATOM 2101 N N . ALA A 1 261 ? 11.853 -11.415 -29.610 1.00 85.56 261 ALA A N 1
ATOM 2102 C CA . ALA A 1 261 ? 10.849 -12.221 -28.921 1.00 85.56 261 ALA A CA 1
ATOM 2103 C C . ALA A 1 261 ? 11.400 -13.594 -28.507 1.00 85.56 261 ALA A C 1
ATOM 2105 O O . ALA A 1 261 ? 11.213 -14.021 -27.367 1.00 85.56 261 ALA A O 1
ATOM 2106 N N . LEU A 1 262 ? 12.145 -14.254 -29.398 1.00 82.00 262 LEU A N 1
ATOM 2107 C CA . LEU A 1 262 ? 12.786 -15.537 -29.123 1.00 82.00 262 LEU A CA 1
ATOM 2108 C C . LEU A 1 262 ? 13.812 -15.425 -27.989 1.00 82.00 262 LEU A C 1
ATOM 2110 O O . LEU A 1 262 ? 13.800 -16.230 -27.059 1.00 82.00 262 LEU A O 1
ATOM 2114 N N . HIS A 1 263 ? 14.685 -14.412 -28.031 1.00 81.56 263 HIS A N 1
ATOM 2115 C CA . HIS A 1 263 ? 15.705 -14.223 -26.999 1.00 81.56 263 HIS A CA 1
ATOM 2116 C C . HIS A 1 263 ? 15.091 -13.888 -25.631 1.00 81.56 263 HIS A C 1
ATOM 2118 O O . HIS A 1 263 ? 15.539 -14.419 -24.612 1.00 81.56 263 HIS A O 1
ATOM 2124 N N . GLY A 1 264 ? 14.056 -13.041 -25.604 1.00 85.44 264 GLY A N 1
ATOM 2125 C CA . GLY A 1 264 ? 13.316 -12.697 -24.388 1.00 85.44 264 GLY A CA 1
ATOM 2126 C C . GLY A 1 264 ? 12.633 -13.911 -23.768 1.00 85.44 264 GLY A C 1
ATOM 2127 O O . GLY A 1 264 ? 12.807 -14.174 -22.578 1.00 85.44 264 GLY A O 1
ATOM 2128 N N . LEU A 1 265 ? 11.944 -14.707 -24.586 1.00 83.06 265 LEU A N 1
ATOM 2129 C CA . LEU A 1 265 ? 11.264 -15.920 -24.142 1.00 83.06 265 LEU A CA 1
ATOM 2130 C C . LEU A 1 265 ? 12.258 -16.948 -23.571 1.00 83.06 265 LEU A C 1
ATOM 2132 O O . LEU A 1 265 ? 12.053 -17.453 -22.468 1.00 83.06 265 LEU A O 1
ATOM 2136 N N . CYS A 1 266 ? 13.386 -17.181 -24.250 1.00 79.62 266 CYS A N 1
ATOM 2137 C CA . CYS A 1 266 ? 14.457 -18.044 -23.744 1.00 79.62 266 CYS A CA 1
ATOM 2138 C C . CYS A 1 266 ? 14.999 -17.574 -22.383 1.00 79.62 266 CYS A C 1
ATOM 2140 O O . CYS A 1 266 ? 15.150 -18.383 -21.469 1.00 79.62 266 CYS A O 1
ATOM 2142 N N . LEU A 1 267 ? 15.288 -16.276 -22.224 1.00 81.56 267 LEU A N 1
ATOM 2143 C CA . LEU A 1 267 ? 15.825 -15.727 -20.973 1.00 81.56 267 LEU A CA 1
ATOM 2144 C C . LEU A 1 267 ? 14.838 -15.808 -19.804 1.00 81.56 267 LEU A C 1
ATOM 2146 O O . LEU A 1 267 ? 15.267 -16.045 -18.677 1.00 81.56 267 LEU A O 1
ATOM 2150 N N . MET A 1 268 ? 13.541 -15.629 -20.057 1.00 77.81 268 MET A N 1
ATOM 2151 C CA . MET A 1 268 ? 12.510 -15.750 -19.024 1.00 77.81 268 MET A CA 1
ATOM 2152 C C . MET A 1 268 ? 12.385 -17.191 -18.513 1.00 77.81 268 MET A C 1
ATOM 2154 O O . MET A 1 268 ? 12.358 -17.416 -17.304 1.00 77.81 268 MET A O 1
ATOM 2158 N N . PHE A 1 269 ? 12.364 -18.182 -19.411 1.00 70.69 269 PHE A N 1
ATOM 2159 C CA . PHE A 1 269 ? 12.199 -19.586 -19.017 1.00 70.69 269 PHE A CA 1
ATOM 2160 C C . PHE A 1 269 ? 13.464 -20.210 -18.415 1.00 70.69 269 PHE A C 1
ATOM 2162 O O . PHE A 1 269 ? 13.351 -21.024 -17.501 1.00 70.69 269 PHE A O 1
ATOM 2169 N N . LEU A 1 270 ? 14.659 -19.784 -18.844 1.00 65.31 270 LEU A N 1
ATOM 2170 C CA . LEU A 1 270 ? 15.928 -20.211 -18.236 1.00 65.31 270 LEU A CA 1
ATOM 2171 C C . LEU A 1 270 ? 16.048 -19.804 -16.757 1.00 65.31 270 LEU A C 1
ATOM 2173 O O . LEU A 1 270 ? 16.714 -20.493 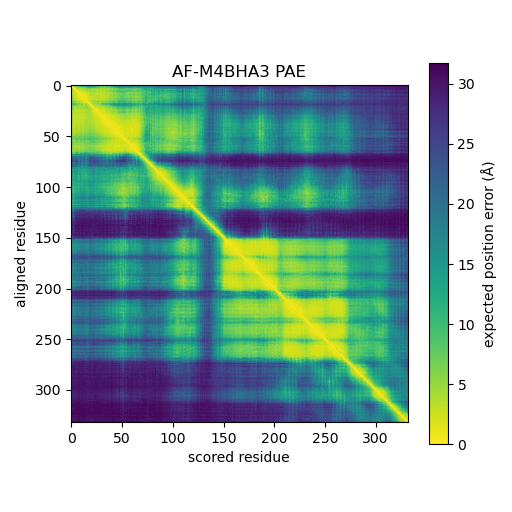-15.992 1.00 65.31 270 LEU A O 1
ATOM 2177 N N . ARG A 1 271 ? 15.409 -18.700 -16.348 1.00 64.81 271 ARG A N 1
ATOM 2178 C CA . ARG A 1 271 ? 15.438 -18.207 -14.958 1.00 64.81 271 ARG A CA 1
ATOM 2179 C C . ARG A 1 271 ? 14.314 -18.781 -14.094 1.00 64.81 271 ARG A C 1
ATOM 2181 O O . ARG A 1 271 ? 14.477 -18.896 -12.890 1.00 64.81 271 ARG A O 1
ATOM 2188 N N . CYS A 1 272 ? 13.200 -19.186 -14.704 1.00 58.94 272 CYS A N 1
ATOM 2189 C CA . CYS A 1 272 ? 12.004 -19.674 -14.008 1.00 58.94 272 CYS A CA 1
ATOM 2190 C C . CYS A 1 272 ? 12.068 -21.174 -13.623 1.00 58.94 272 CYS A C 1
ATOM 2192 O O . CYS A 1 272 ? 11.104 -21.719 -13.095 1.00 58.94 272 CYS A O 1
ATOM 2194 N N . GLY A 1 273 ? 13.165 -21.892 -13.908 1.00 52.62 273 GLY A N 1
ATOM 2195 C CA . GLY A 1 273 ? 13.363 -23.301 -13.505 1.00 52.62 273 GLY A CA 1
ATOM 2196 C C . GLY A 1 273 ? 12.411 -24.329 -14.147 1.00 52.62 273 GLY A C 1
ATOM 2197 O O . GLY A 1 273 ? 12.622 -25.536 -14.034 1.00 52.62 273 GLY A O 1
ATOM 2198 N N . SER A 1 274 ? 11.392 -23.879 -14.882 1.00 51.66 274 SER A N 1
ATOM 2199 C CA . SER A 1 274 ? 10.392 -24.705 -15.566 1.00 51.66 274 SER A CA 1
ATOM 2200 C C . SER A 1 274 ? 10.944 -25.248 -16.893 1.00 51.66 274 SER A C 1
ATOM 2202 O O . SER A 1 274 ? 10.503 -24.888 -17.982 1.00 51.66 274 SER A O 1
ATOM 2204 N N . CYS A 1 275 ? 11.951 -26.119 -16.797 1.00 45.12 275 CYS A N 1
ATOM 2205 C CA . CYS A 1 275 ? 12.770 -26.602 -17.916 1.00 45.12 275 CYS A CA 1
ATOM 2206 C C . CYS A 1 275 ? 11.997 -27.395 -18.996 1.00 45.12 275 CYS A C 1
ATOM 2208 O O . CYS A 1 275 ? 12.465 -27.522 -20.120 1.00 45.12 275 CYS A O 1
ATOM 2210 N N . ARG A 1 276 ? 10.794 -27.912 -18.700 1.00 44.38 276 ARG A N 1
ATOM 2211 C CA . ARG A 1 276 ? 10.073 -28.843 -19.596 1.00 44.38 276 ARG A CA 1
ATOM 2212 C C . ARG A 1 276 ? 9.405 -28.191 -20.809 1.00 44.38 276 ARG A C 1
ATOM 2214 O O . ARG A 1 276 ? 9.154 -28.867 -21.800 1.00 44.38 276 ARG A O 1
ATOM 2221 N N . MET A 1 277 ? 9.113 -26.894 -20.749 1.00 45.09 277 MET A N 1
ATOM 2222 C CA . MET A 1 277 ? 8.457 -26.188 -21.857 1.00 45.09 277 MET A CA 1
ATOM 2223 C C . MET A 1 277 ? 9.480 -25.755 -22.924 1.00 45.09 277 MET A C 1
ATOM 2225 O O . MET A 1 277 ? 9.161 -25.674 -24.103 1.00 45.09 277 MET A O 1
ATOM 2229 N N . ILE A 1 278 ? 10.741 -25.561 -22.538 1.00 52.06 278 ILE A N 1
ATOM 2230 C CA . ILE A 1 278 ? 11.822 -25.122 -23.430 1.00 52.06 278 ILE A CA 1
ATOM 2231 C C . ILE A 1 278 ? 12.066 -26.140 -24.559 1.00 52.06 278 ILE A C 1
ATOM 2233 O O . ILE A 1 278 ? 12.219 -25.744 -25.713 1.00 52.06 278 ILE A O 1
ATOM 2237 N N . ASP A 1 279 ? 12.014 -27.440 -24.260 1.00 46.44 279 ASP A N 1
ATOM 2238 C CA . ASP A 1 279 ? 12.361 -28.491 -25.225 1.00 46.44 279 ASP A CA 1
ATOM 2239 C C . ASP A 1 279 ? 11.343 -28.617 -26.373 1.00 46.44 279 ASP A C 1
ATOM 2241 O O . ASP A 1 279 ? 11.731 -28.733 -27.534 1.00 46.44 279 ASP A O 1
ATOM 2245 N N . HIS A 1 280 ? 10.036 -28.532 -26.095 1.00 47.09 280 HIS A N 1
ATOM 2246 C CA . HIS A 1 280 ? 9.015 -28.637 -27.146 1.00 47.09 280 HIS A CA 1
ATOM 2247 C C . HIS A 1 280 ? 8.976 -27.380 -28.027 1.00 47.09 280 HIS A C 1
ATOM 2249 O O . HIS A 1 280 ? 8.899 -27.465 -29.253 1.00 47.09 280 HIS A O 1
ATOM 2255 N N . TRP A 1 281 ? 9.107 -26.205 -27.407 1.00 52.50 281 TRP A N 1
ATOM 2256 C CA . TRP A 1 281 ? 9.051 -24.922 -28.101 1.00 52.50 281 TRP A CA 1
ATOM 2257 C C . TRP A 1 281 ? 10.285 -24.668 -28.966 1.00 52.50 281 TRP A C 1
ATOM 2259 O O . TRP A 1 281 ? 10.125 -24.249 -30.109 1.00 52.50 281 TRP A O 1
ATOM 2269 N N . ILE A 1 282 ? 11.495 -24.984 -28.486 1.00 53.03 282 ILE A N 1
ATOM 2270 C CA . ILE A 1 282 ? 12.721 -24.889 -29.296 1.00 53.03 282 ILE A CA 1
ATOM 2271 C C . ILE A 1 282 ? 12.650 -25.824 -30.507 1.00 53.03 282 ILE A C 1
ATOM 2273 O O . ILE A 1 282 ? 13.080 -25.429 -31.586 1.00 53.03 282 ILE A O 1
ATOM 2277 N N . VAL A 1 283 ? 12.083 -27.029 -30.371 1.00 49.72 283 VAL A N 1
ATOM 2278 C CA . VAL A 1 283 ? 11.956 -27.994 -31.478 1.00 49.72 283 VAL A CA 1
ATOM 2279 C C . VAL A 1 283 ? 10.933 -27.543 -32.527 1.00 49.72 283 VAL A C 1
ATOM 2281 O O . VAL A 1 283 ? 11.207 -27.650 -33.724 1.00 49.72 283 VAL A O 1
ATOM 2284 N N . VAL A 1 284 ? 9.779 -27.011 -32.109 1.00 49.31 284 VAL A N 1
ATOM 2285 C CA . VAL A 1 284 ? 8.764 -26.471 -33.034 1.00 49.31 284 VAL A CA 1
ATOM 2286 C C . VAL A 1 284 ? 9.283 -25.214 -33.739 1.00 49.31 284 VAL A C 1
ATOM 2288 O O . VAL A 1 284 ? 9.143 -25.085 -34.955 1.00 49.31 284 VAL A O 1
ATOM 2291 N N . LEU A 1 285 ? 9.977 -24.340 -33.006 1.00 53.75 285 LEU A N 1
ATOM 2292 C CA . LEU A 1 285 ? 10.605 -23.141 -33.555 1.00 53.75 285 LEU A CA 1
ATOM 2293 C C . LEU A 1 285 ? 11.724 -23.472 -34.532 1.00 53.75 285 LEU A C 1
ATOM 2295 O O . LEU A 1 285 ? 11.709 -22.988 -35.655 1.00 53.75 285 LEU A O 1
ATOM 2299 N N . ALA A 1 286 ? 12.634 -24.369 -34.157 1.00 51.44 286 ALA A N 1
ATOM 2300 C CA . ALA A 1 286 ? 13.724 -24.813 -35.014 1.00 51.44 286 ALA A CA 1
ATOM 2301 C C . ALA A 1 286 ? 13.238 -25.427 -36.336 1.00 51.44 286 ALA A C 1
ATOM 2303 O O . ALA A 1 286 ? 13.942 -25.341 -37.335 1.00 51.44 286 ALA A O 1
ATOM 2304 N N . ARG A 1 287 ? 12.048 -26.039 -36.374 1.00 48.72 287 ARG A N 1
ATOM 2305 C CA . ARG A 1 287 ? 11.491 -26.618 -37.606 1.00 48.72 287 ARG A CA 1
ATOM 2306 C C . ARG A 1 287 ? 10.843 -25.589 -38.527 1.00 48.72 287 ARG A C 1
ATOM 2308 O O . ARG A 1 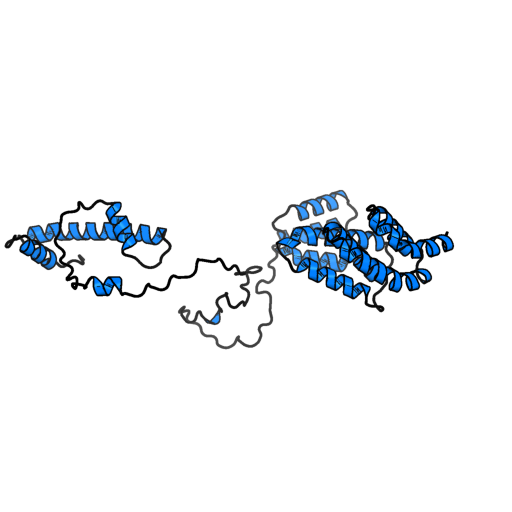287 ? 10.999 -25.717 -39.735 1.00 48.72 287 ARG A O 1
ATOM 2315 N N . HIS A 1 288 ? 10.144 -24.597 -37.978 1.00 49.69 288 HIS A N 1
ATOM 2316 C CA . HIS A 1 288 ? 9.420 -23.609 -38.784 1.00 49.69 288 HIS A CA 1
ATOM 2317 C C . HIS A 1 288 ? 10.281 -22.407 -39.187 1.00 49.69 288 HIS A C 1
ATOM 2319 O O . HIS A 1 288 ? 10.091 -21.869 -40.268 1.00 49.69 288 HIS A O 1
ATOM 2325 N N . THR A 1 289 ? 11.239 -21.991 -38.351 1.00 50.16 289 THR A N 1
ATOM 2326 C CA . THR A 1 289 ? 12.025 -20.773 -38.598 1.00 50.16 289 THR A CA 1
ATOM 2327 C C . THR A 1 289 ? 13.366 -21.056 -39.277 1.00 50.16 289 THR A C 1
ATOM 2329 O O . THR A 1 289 ? 13.754 -20.337 -40.189 1.00 50.16 289 THR A O 1
ATOM 2332 N N . ILE A 1 290 ? 14.078 -22.138 -38.931 1.00 50.66 290 ILE A N 1
ATOM 2333 C CA . ILE A 1 290 ? 15.441 -22.382 -39.458 1.00 50.66 290 ILE A CA 1
ATOM 2334 C C . ILE A 1 290 ? 15.456 -22.684 -40.968 1.00 50.66 290 ILE A C 1
ATOM 2336 O O . ILE A 1 290 ? 16.448 -22.371 -41.630 1.00 50.66 290 ILE A O 1
ATOM 2340 N N . GLY A 1 291 ? 14.370 -23.240 -41.524 1.00 49.44 291 GLY A N 1
ATOM 2341 C CA . GLY A 1 291 ? 14.225 -23.457 -42.971 1.00 49.44 291 GLY A CA 1
ATOM 2342 C C . GLY A 1 291 ? 14.354 -22.153 -43.766 1.00 49.44 291 GLY A C 1
ATOM 2343 O O . GLY A 1 291 ? 15.222 -22.047 -44.637 1.00 49.44 291 GLY A O 1
ATOM 2344 N N . ASP A 1 292 ? 13.590 -21.135 -43.365 1.00 48.78 292 ASP A N 1
ATOM 2345 C CA . ASP A 1 292 ? 13.564 -19.813 -44.003 1.00 48.78 292 ASP A CA 1
ATOM 2346 C C . ASP A 1 292 ? 14.775 -18.947 -43.605 1.00 48.78 292 ASP A C 1
ATOM 2348 O O . ASP A 1 292 ? 15.331 -18.202 -44.416 1.00 48.78 292 ASP A O 1
ATOM 2352 N N . TRP A 1 293 ? 15.280 -19.103 -42.374 1.00 50.56 293 TRP A N 1
ATOM 2353 C CA . TRP A 1 293 ? 16.415 -18.328 -41.854 1.00 50.56 293 TRP A CA 1
ATOM 2354 C C . TRP A 1 293 ? 17.748 -18.633 -42.563 1.00 50.56 293 TRP A C 1
ATOM 2356 O O . TRP A 1 293 ? 18.673 -17.817 -42.521 1.00 50.56 293 TRP A O 1
ATOM 2366 N N . SER A 1 294 ? 17.868 -19.794 -43.219 1.00 46.88 294 SER A N 1
ATOM 2367 C CA . SER A 1 294 ? 19.074 -20.175 -43.970 1.00 46.88 294 SER A CA 1
ATOM 2368 C C . SER A 1 294 ? 19.257 -19.391 -45.278 1.00 46.88 294 SER A C 1
ATOM 2370 O O . SER A 1 294 ? 20.394 -19.228 -45.730 1.00 46.88 294 SER A O 1
ATOM 2372 N N . GLN A 1 295 ? 18.167 -18.870 -45.859 1.00 47.97 295 GLN A N 1
ATOM 2373 C CA . GLN A 1 295 ? 18.190 -18.197 -47.160 1.00 47.97 295 GLN A CA 1
ATOM 2374 C C . GLN A 1 295 ? 18.407 -16.680 -47.067 1.00 47.97 295 GLN A C 1
ATOM 2376 O O . GLN A 1 295 ? 19.003 -16.106 -47.974 1.00 47.97 295 GLN A O 1
ATOM 2381 N N . GLN A 1 296 ? 17.989 -16.028 -45.975 1.00 49.47 296 GLN A N 1
ATOM 2382 C CA . GLN A 1 296 ? 17.974 -14.560 -45.889 1.00 49.47 296 GLN A CA 1
ATOM 2383 C C . GLN A 1 296 ? 19.127 -13.935 -45.089 1.00 49.47 296 GLN A C 1
ATOM 2385 O O . GLN A 1 296 ? 19.490 -12.795 -45.369 1.00 49.47 296 GLN A O 1
ATOM 2390 N N . SER A 1 297 ? 19.734 -14.615 -44.102 1.00 48.78 297 SER A N 1
ATOM 2391 C CA . SER A 1 297 ? 20.823 -14.029 -43.290 1.00 48.78 297 SER A CA 1
ATOM 2392 C C . SER A 1 297 ? 21.624 -15.079 -42.503 1.00 48.78 297 SER A C 1
ATOM 2394 O O . SER A 1 297 ? 21.160 -15.591 -41.489 1.00 48.78 297 SER A O 1
ATOM 2396 N N . ARG A 1 298 ? 22.879 -15.351 -42.907 1.00 51.12 298 ARG A N 1
ATOM 2397 C CA . ARG A 1 298 ? 23.768 -16.356 -42.268 1.00 51.12 298 ARG A CA 1
ATOM 2398 C C . ARG A 1 298 ? 24.329 -15.955 -40.892 1.00 51.12 298 ARG A C 1
ATOM 2400 O O . ARG A 1 298 ? 24.668 -16.822 -40.093 1.00 51.12 298 ARG A O 1
ATOM 2407 N N . ARG A 1 299 ? 24.484 -14.656 -40.607 1.00 49.97 299 ARG A N 1
ATOM 2408 C CA . ARG A 1 299 ? 25.102 -14.151 -39.359 1.00 49.97 299 ARG A CA 1
ATOM 2409 C C . ARG A 1 299 ? 24.216 -14.290 -38.103 1.00 49.97 299 ARG A C 1
ATOM 2411 O O . ARG A 1 299 ? 24.720 -14.822 -37.114 1.00 49.97 299 ARG A O 1
ATOM 2418 N N . PRO A 1 300 ? 22.931 -13.885 -38.092 1.00 50.06 300 PRO A N 1
ATOM 2419 C CA . PRO A 1 300 ? 22.100 -13.940 -36.884 1.00 50.06 300 PRO A CA 1
ATOM 2420 C C . PRO A 1 300 ? 21.729 -15.371 -36.465 1.00 50.06 300 PRO A C 1
ATOM 2422 O O . PRO A 1 300 ? 21.693 -15.664 -35.272 1.00 50.06 300 PRO A O 1
ATOM 2425 N N . THR A 1 301 ? 21.555 -16.294 -37.417 1.00 49.91 301 THR A N 1
ATOM 2426 C CA . THR A 1 301 ? 21.393 -17.740 -37.159 1.00 49.91 301 THR A CA 1
ATOM 2427 C C . THR A 1 301 ? 22.597 -18.318 -36.419 1.00 49.91 301 THR A C 1
ATOM 2429 O O . THR A 1 301 ? 22.442 -19.026 -35.425 1.00 49.91 301 THR A O 1
ATOM 2432 N N . LEU A 1 302 ? 23.808 -17.984 -36.870 1.00 51.38 302 LEU A N 1
ATOM 2433 C CA . LEU A 1 302 ? 25.060 -18.417 -36.246 1.00 51.38 302 LEU A CA 1
ATOM 2434 C C . LEU A 1 302 ? 25.261 -17.820 -34.845 1.00 51.38 302 LEU A C 1
ATOM 2436 O O . LEU A 1 302 ? 25.745 -18.523 -33.958 1.00 51.38 302 LEU A O 1
ATOM 2440 N N . ILE A 1 303 ? 24.883 -16.555 -34.633 1.00 54.53 303 ILE A N 1
ATOM 2441 C CA . ILE A 1 303 ? 24.952 -15.887 -33.322 1.00 54.53 303 ILE A CA 1
ATOM 2442 C C . ILE A 1 303 ? 23.970 -16.537 -32.343 1.00 54.53 303 ILE A C 1
ATOM 2444 O O . ILE A 1 303 ? 24.373 -16.914 -31.244 1.00 54.53 303 ILE A O 1
ATOM 2448 N N . LEU A 1 304 ? 22.719 -16.758 -32.759 1.00 53.66 304 LEU A N 1
ATOM 2449 C CA . LEU A 1 304 ? 21.699 -17.398 -31.929 1.00 53.66 304 LEU A CA 1
ATOM 2450 C C . LEU A 1 304 ? 22.100 -18.833 -31.544 1.00 53.66 304 LEU A C 1
ATOM 2452 O O . LEU A 1 304 ? 22.014 -19.206 -30.376 1.00 53.66 304 LEU A O 1
ATOM 2456 N N . LEU A 1 305 ? 22.595 -19.626 -32.502 1.00 53.91 305 LEU A N 1
ATOM 2457 C CA . LEU A 1 305 ? 23.053 -20.998 -32.254 1.00 53.91 305 LEU A CA 1
ATOM 2458 C C . LEU A 1 305 ? 24.276 -21.049 -31.324 1.00 53.91 305 LEU A C 1
ATOM 2460 O O . LEU A 1 305 ? 24.359 -21.941 -30.479 1.00 53.91 305 LEU A O 1
ATOM 2464 N N . LYS A 1 306 ? 25.212 -20.095 -31.439 1.00 55.53 306 LYS A N 1
ATOM 2465 C CA . LYS A 1 306 ? 26.357 -19.967 -30.518 1.00 55.53 306 LYS A CA 1
ATOM 2466 C C . LYS A 1 306 ? 25.920 -19.541 -29.111 1.00 55.53 306 LYS A C 1
ATOM 2468 O O . LYS A 1 306 ? 26.395 -20.115 -28.134 1.00 55.53 306 LYS A O 1
ATOM 2473 N N . ASP A 1 307 ? 24.997 -18.589 -28.999 1.00 52.09 307 ASP A N 1
ATOM 2474 C CA . ASP A 1 307 ? 24.489 -18.089 -27.716 1.00 52.09 307 ASP A CA 1
ATOM 2475 C C . ASP A 1 307 ? 23.645 -19.131 -26.964 1.00 52.09 307 ASP A C 1
ATOM 2477 O O . ASP A 1 307 ? 23.770 -19.267 -25.745 1.00 52.09 307 ASP A O 1
ATOM 2481 N N . LEU A 1 308 ? 22.807 -19.892 -27.677 1.00 51.78 308 LEU A N 1
ATOM 2482 C CA . LEU A 1 308 ? 22.039 -21.000 -27.102 1.00 51.78 308 LEU A CA 1
ATOM 2483 C C . LEU A 1 308 ? 22.973 -22.126 -26.635 1.00 51.78 308 LEU A C 1
ATOM 2485 O O . LEU A 1 308 ? 22.810 -22.635 -25.528 1.00 51.78 308 LEU A O 1
ATOM 2489 N N . ARG A 1 309 ? 24.020 -22.432 -27.416 1.00 48.06 309 ARG A N 1
ATOM 2490 C CA . ARG A 1 309 ? 25.045 -23.439 -27.092 1.00 48.06 309 ARG A CA 1
ATOM 2491 C C . ARG A 1 309 ? 25.798 -23.164 -25.789 1.00 48.06 309 ARG A C 1
ATOM 2493 O O . ARG A 1 309 ? 26.137 -24.113 -25.092 1.00 48.06 309 ARG A O 1
ATOM 2500 N N . HIS A 1 310 ? 26.055 -21.905 -25.443 1.00 48.34 310 HIS A N 1
ATOM 2501 C CA . HIS A 1 310 ? 26.731 -21.571 -24.184 1.00 48.34 310 HIS A CA 1
ATOM 2502 C C . HIS A 1 310 ? 25.809 -21.618 -22.955 1.00 48.34 310 HIS A C 1
ATOM 2504 O O . HIS A 1 310 ? 26.305 -21.784 -21.843 1.00 48.34 310 HIS A O 1
ATOM 2510 N N . LYS A 1 311 ? 24.486 -21.485 -23.128 1.00 46.25 311 LYS A N 1
ATOM 2511 C CA . LYS A 1 311 ? 23.527 -21.399 -22.010 1.00 46.25 311 LYS A CA 1
ATOM 2512 C C . LYS A 1 311 ? 22.850 -22.726 -21.655 1.00 46.25 311 LYS A C 1
ATOM 2514 O O . LYS A 1 311 ? 22.416 -22.881 -20.520 1.00 46.25 311 LYS A O 1
ATOM 2519 N N . THR A 1 312 ? 22.790 -23.698 -22.567 1.00 46.19 312 THR A N 1
ATOM 2520 C CA . THR A 1 312 ? 22.158 -25.012 -22.335 1.00 46.19 312 THR A CA 1
ATOM 2521 C C . THR A 1 312 ? 23.142 -26.090 -21.861 1.00 46.19 312 THR A C 1
ATOM 2523 O O . THR A 1 312 ? 22.998 -27.253 -22.219 1.00 46.19 312 THR A O 1
ATOM 2526 N N . ALA A 1 313 ? 24.156 -25.755 -21.056 1.00 37.75 313 ALA A N 1
ATOM 2527 C CA . ALA A 1 313 ? 25.195 -26.698 -20.600 1.00 37.75 313 ALA A CA 1
ATOM 2528 C C . ALA A 1 313 ? 24.698 -27.850 -19.683 1.00 37.75 313 ALA A C 1
ATOM 2530 O O . ALA A 1 313 ? 25.499 -28.657 -19.218 1.00 37.75 313 ALA A O 1
ATOM 2531 N N . SER A 1 314 ? 23.385 -27.973 -19.458 1.00 40.75 314 SER A N 1
ATOM 2532 C CA . SER A 1 314 ? 22.757 -29.196 -18.954 1.00 40.75 314 SER A CA 1
ATOM 2533 C C . SER A 1 314 ? 22.698 -30.238 -20.080 1.00 40.75 314 SER A C 1
ATOM 2535 O O . SER A 1 314 ? 22.005 -30.066 -21.084 1.00 40.75 314 SER A O 1
ATOM 2537 N N . ALA A 1 315 ? 23.460 -31.321 -19.930 1.00 36.25 315 ALA A N 1
ATOM 2538 C CA . ALA A 1 315 ? 23.721 -32.329 -20.959 1.00 36.25 315 ALA A CA 1
ATOM 2539 C C . ALA A 1 315 ? 22.475 -33.055 -21.523 1.00 36.25 315 ALA A C 1
ATOM 2541 O O . ALA A 1 315 ? 22.571 -33.690 -22.573 1.00 36.25 315 ALA A O 1
ATOM 2542 N N . SER A 1 316 ? 21.302 -32.948 -20.893 1.00 40.44 316 SER A N 1
ATOM 2543 C CA . SER A 1 316 ? 20.075 -33.636 -21.325 1.00 40.44 316 SER A CA 1
ATOM 2544 C C . SER A 1 316 ? 19.341 -32.960 -22.493 1.00 40.44 316 SER A C 1
ATOM 2546 O O . SER A 1 316 ? 18.660 -33.646 -23.254 1.00 40.44 316 SER A O 1
ATOM 2548 N N . SER A 1 317 ? 19.532 -31.655 -22.718 1.00 38.69 317 SER A N 1
ATOM 2549 C CA . SER A 1 317 ? 18.881 -30.915 -23.818 1.00 38.69 317 SER A CA 1
ATOM 2550 C C . SER A 1 317 ? 19.607 -31.061 -25.172 1.00 38.69 317 SER A C 1
ATOM 2552 O O . SER A 1 317 ? 19.098 -30.650 -26.214 1.00 38.69 317 SER A O 1
ATOM 2554 N N . TRP A 1 318 ? 20.804 -31.664 -25.192 1.00 35.03 318 TRP A N 1
ATOM 2555 C CA . TRP A 1 318 ? 21.676 -31.744 -26.376 1.00 35.03 318 TRP A CA 1
ATOM 2556 C C . TRP A 1 318 ? 21.371 -32.897 -27.337 1.00 35.03 318 TRP A C 1
ATOM 2558 O O . TRP A 1 318 ? 21.739 -32.815 -28.512 1.00 35.03 318 TRP A O 1
ATOM 2568 N N . LEU A 1 319 ? 20.685 -33.950 -26.882 1.00 35.94 319 LEU A N 1
ATOM 2569 C CA . LEU A 1 319 ? 20.321 -35.089 -27.737 1.00 35.94 319 LEU A CA 1
ATOM 2570 C C . LEU A 1 319 ? 19.298 -34.719 -28.827 1.00 35.94 319 LEU A C 1
ATOM 2572 O O . LEU A 1 319 ? 19.245 -35.377 -29.863 1.00 35.94 319 LEU A O 1
ATOM 2576 N N . TRP A 1 320 ? 18.561 -33.618 -28.658 1.00 35.25 320 TRP A N 1
ATOM 2577 C CA . TRP A 1 320 ? 17.508 -33.190 -29.586 1.00 35.25 320 TRP A CA 1
ATOM 2578 C C . TRP A 1 320 ? 17.972 -32.176 -30.651 1.00 35.25 320 TRP A C 1
ATOM 2580 O O . TRP A 1 320 ? 17.265 -31.946 -31.628 1.00 35.25 320 TRP A O 1
ATOM 2590 N N . ILE A 1 321 ? 19.197 -31.637 -30.539 1.00 35.00 321 ILE A N 1
ATOM 2591 C CA . ILE A 1 321 ? 19.836 -30.743 -31.538 1.00 35.00 321 ILE A CA 1
ATOM 2592 C C . ILE A 1 321 ? 20.578 -31.558 -32.629 1.00 35.00 321 ILE A C 1
ATOM 2594 O O . ILE A 1 321 ? 21.246 -31.015 -33.513 1.00 35.00 321 ILE A O 1
ATOM 2598 N N . ALA A 1 322 ? 20.451 -32.889 -32.623 1.00 32.28 322 ALA A N 1
ATOM 2599 C CA . ALA A 1 322 ? 21.028 -33.773 -33.637 1.00 32.28 322 ALA A CA 1
ATOM 2600 C C . ALA A 1 322 ? 20.658 -33.419 -35.102 1.00 32.28 322 ALA A C 1
ATOM 2602 O O . ALA A 1 322 ? 21.554 -33.503 -35.947 1.00 32.28 322 ALA A O 1
ATOM 2603 N N . PRO A 1 323 ? 19.441 -32.928 -35.439 1.00 37.00 323 PRO A N 1
ATOM 2604 C CA . PRO A 1 323 ? 19.117 -32.549 -36.819 1.00 37.00 323 PRO A CA 1
ATOM 2605 C C . PRO A 1 323 ? 19.917 -31.331 -37.317 1.00 37.00 323 PRO A C 1
ATOM 2607 O O . PRO A 1 323 ? 20.249 -31.242 -38.497 1.00 37.00 323 PRO A O 1
ATOM 2610 N N . CYS A 1 324 ? 20.311 -30.417 -36.419 1.00 33.72 324 CYS A N 1
ATOM 2611 C CA . CYS A 1 324 ? 21.075 -29.213 -36.768 1.00 33.72 324 CYS A CA 1
ATOM 2612 C C . CYS A 1 324 ? 22.574 -29.478 -36.989 1.00 33.72 324 CYS A C 1
ATOM 2614 O O . CYS A 1 324 ? 23.251 -28.666 -37.623 1.00 33.72 324 CYS A O 1
ATOM 2616 N N . ARG A 1 325 ? 23.119 -30.618 -36.530 1.00 33.09 325 ARG A N 1
ATOM 2617 C CA . ARG A 1 325 ? 24.518 -30.995 -36.822 1.00 33.09 325 ARG A CA 1
ATOM 2618 C C . ARG A 1 325 ? 24.751 -31.240 -38.315 1.00 33.09 325 ARG A C 1
ATOM 2620 O O . ARG A 1 325 ? 25.847 -30.956 -38.797 1.00 33.09 325 ARG A O 1
ATOM 2627 N N . HIS A 1 326 ? 23.737 -31.707 -39.046 1.00 33.38 326 HIS A N 1
ATOM 2628 C CA . HIS A 1 326 ? 23.836 -31.886 -40.495 1.00 33.38 326 HIS A CA 1
ATOM 2629 C C . HIS A 1 326 ? 23.798 -30.562 -41.269 1.00 33.38 326 HIS A C 1
ATOM 2631 O O . HIS A 1 326 ? 24.498 -30.443 -42.272 1.00 33.38 326 HIS A O 1
ATOM 2637 N N . LEU A 1 327 ? 23.069 -29.551 -40.777 1.00 32.94 327 LEU A N 1
ATOM 2638 C CA . LEU A 1 327 ? 23.077 -28.207 -41.367 1.00 32.94 327 LEU A CA 1
ATOM 2639 C C . LEU A 1 327 ? 24.393 -27.463 -41.081 1.00 32.94 327 LEU A C 1
ATOM 2641 O O . LEU A 1 327 ? 24.963 -26.865 -41.987 1.00 32.94 327 LEU A O 1
ATOM 2645 N N . CYS A 1 328 ? 24.931 -27.563 -39.858 1.00 28.27 328 CYS A N 1
ATOM 2646 C CA . CYS A 1 328 ? 26.217 -26.946 -39.500 1.00 28.27 328 CYS A CA 1
ATOM 2647 C C . CYS A 1 328 ? 27.412 -27.521 -40.281 1.00 28.27 328 CYS A C 1
ATOM 2649 O O . CYS A 1 328 ? 28.349 -26.784 -40.563 1.00 28.27 328 CYS A O 1
ATOM 2651 N N . ARG A 1 329 ? 27.396 -28.810 -40.655 1.00 30.34 329 ARG A N 1
ATOM 2652 C CA . ARG A 1 329 ? 28.460 -29.417 -41.483 1.00 30.34 329 ARG A CA 1
ATOM 2653 C C . ARG A 1 329 ? 28.377 -29.069 -42.973 1.00 30.34 329 ARG A C 1
ATOM 2655 O O . ARG A 1 329 ? 29.329 -29.342 -43.685 1.00 30.34 329 ARG A O 1
ATOM 2662 N N . ARG A 1 330 ? 27.261 -28.505 -43.447 1.00 28.41 330 ARG A N 1
ATOM 2663 C CA . ARG A 1 330 ? 27.112 -28.004 -44.827 1.00 28.41 330 ARG A CA 1
ATOM 2664 C C . ARG A 1 330 ? 27.397 -26.498 -44.961 1.00 28.41 330 ARG A C 1
ATOM 2666 O O . ARG A 1 330 ? 27.332 -25.983 -46.071 1.00 28.41 330 ARG A O 1
ATOM 2673 N N . LEU A 1 331 ? 27.644 -25.794 -43.850 1.00 31.50 331 LEU A N 1
ATOM 2674 C CA . LEU A 1 331 ? 27.779 -24.328 -43.788 1.00 31.50 331 LEU A CA 1
ATOM 2675 C C . LEU A 1 331 ? 29.132 -23.831 -43.236 1.00 31.50 331 LEU A C 1
ATOM 2677 O O . LEU A 1 331 ? 29.355 -22.620 -43.217 1.00 31.50 331 LEU A O 1
ATOM 2681 N N . LEU A 1 332 ? 30.004 -24.741 -42.796 1.00 27.53 332 LEU A N 1
ATOM 2682 C CA . LEU A 1 332 ? 31.460 -24.557 -42.744 1.00 27.53 332 LEU A CA 1
ATOM 2683 C C . LEU A 1 332 ? 32.034 -25.104 -44.048 1.00 27.53 332 LEU A C 1
ATOM 2685 O O . LEU A 1 332 ? 32.979 -24.473 -44.562 1.00 27.53 332 LEU A O 1
#

Foldseek 3Di:
DQPDDLVVVQVVCVVVVNNDDDPVVSVVVSVVVSVVVVQLVVQLVVVCVVVVHPDRDVVSSVVSCVVVPPDPDPDDPPPVDDDDDPVCVVPDDDDDDDDDDDDDDDDCDDPNHGDPDPVYDDPVVCPVPPDPDDDPPPDPDPPVPPPDPLPQDPVNVVLVVQLLVLCVDPDPVSVVVSVVCVVPPPPCPSVVVVVVVSCVVPVPDDPPDPCLVVLLVVLLVLLVCCVVCCVVCVCSLVVLLVVLVVLCPDPPRDPSSVSSSVSSNVSNCLVVVVPVVCLVVCLVSCVPPVVVCVPPDDPSVVVVVVVVVVSPPPPPSPVSCVVCVVVVVVVD

Secondary structure (DSSP, 8-state):
---S-HHHHHHHHHHTT-----HHHHHHHHHHHHHHHHHHHHHHHHHHHHTT-SS--HHHHHHHHHHS-----------------HHHHHHSPPPPPPPPP------S-BTTB----TTSPPGGGGGGS--S-------S------SS-----HHHHHHHHHHHHHHHSS-HHHHHHHHHHHHH-GGGGGGHHHHHHHHHHHTTS-TTS-HHHHHHHHHHHHHHHHHHHTTT-THHHHHHHHHHHHHHH-TTS-HHHHHHHHHHHHHHHHHS--THHHHHHHHHHHHHTHHHHHHH-HHHHHHHHHHHHHH--SGGGGGGGHHHHHHHTTT-

Nearest PDB structures (foldseek):
  7egg-assembly1_F  TM=7.868E-01  e=2.045E-06  Homo sapiens
  7egb-assembly1_F  TM=3.405E-01  e=1.587E-11  Homo sapiens
  6f3t-assembly4_L  TM=5.714E-01  e=6.979E-02  Homo sapiens
  7enc-assembly1_DI  TM=5.311E-01  e=1.534E-01  Homo sapiens
  7edx-assembly1_H  TM=3.483E-01  e=2.417E+00  Homo sapiens

Sequence (332 aa):
MSLLRPEMLQVVAQSLGLDDISSDCVGELMPEIELRVREVVQDALKFQRHSRRSQLDPTHINQALHYRPCEDHESLFFAVEEELELSELLNAPLGQIPLQPVLNVHWLAVD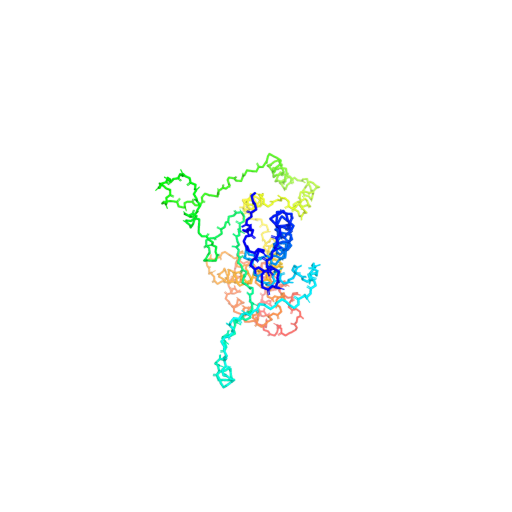GVQPLIPENESVEDDSTCHTSIKDEAFVNNIDRKPRVKHVLTEEMQLYYTKVTEAVKGDNFELQRAAFTSLAQDPGIHQLLPYFSRFIYEELCENPADDHWALRKYAAKLVAQICERYSEKYANIQARVSKTYHKAIIDPVCPFSTQYGALHGLCLMFLRCGSCRMIDHWIVVLARHTIGDWSQQSRRPTLILLKDLRHKTASASSWLWIAPCRHLCRRLL

pLDDT: mean 73.36, std 19.75, range [27.53, 95.75]

Radius of gyration: 38.72 Å; Cα contacts (8 Å, |Δi|>4): 131; chains: 1; bounding box: 69×60×104 Å

Mean predicted aligned error: 17.18 Å